Protein AF-A0A7S3X9M4-F1 (afdb_monomer_lite)

Organism: NCBI:txid141414

Foldseek 3Di:
DDDDDDDDDDDDPPDPDPPPPLPQPPPQDDPVVVCLPPVLVVVLLVLQVVLDPLSVVLLVVLLVQLLVCLVVPPDPVLSVLQNVLSVSVSSLLSVLLVLQLVLLVCCLVDDLVSLVVLLVSLLSLLLSLLSSQCNSVSHRRDDDDPVLSVLSVLLSVLVSVLSVVCSVVADADDDDDGSVLSLVLLVLLVLLLVQLQVLQLVLLLVLLVDVVSVVPWPVQLLVPACPPPLFFGLSSLSSGDSVNSNSSSVSSSSSRVRSRVVDHHHSSNVSSNVSQVSQLSSCCRGQQNRGRPSNSNCPVLVVVVFFDGNLQVVVCSVVVNADRGRGTCVVRVVVVRRDDRDPPCVVVSVVVVVVVVVVVPD

Radius of gyration: 21.8 Å; chains: 1; bounding box: 84×49×60 Å

InterPro domains:
  IPR006694 Fatty acid hydroxylase [PF04116] (193-337)
  IPR050307 Sterol desaturase-related [PTHR11863] (115-340)

Secondary structure (DSSP, 8-state):
--PPPPPPPPPPP------------TT---HHHHIIIIIHHHHHHHHHHHH-HHHHHHHHHHHHHHHHHHHHHS-TTTHHHHHHHHHHHHHHHHHHHHHHHHHHHHHHTT-GGGGGGHHHHHHHHHHHHHHHHHHHHTPPPPPPPHHHHHHHHHHHHHHHHHHHHHHHHS-BPS--S-HHHHHHHHHHHHHHHHHHHHHHHHHHHHHHH-HHHIIIIIHHHHHSTTTTTSS--GGGGG---HHHHHHHHHHHHHHHHHHHHHS-B-HHHHHHHHHHHHHHHHHTTSTTTTSSTT-TTTHHHHHTT-BPPHHHHHHHHHSTTS---SSBSHHHHHTT------TTTHHHHHHHHHHHHHTT--

Structure (mmCIF, N/CA/C/O backbone):
data_AF-A0A7S3X9M4-F1
#
_entry.id   AF-A0A7S3X9M4-F1
#
loop_
_atom_site.group_PDB
_atom_site.id
_atom_site.type_symbol
_atom_site.label_atom_id
_atom_site.label_alt_id
_atom_site.label_comp_id
_atom_site.label_asym_id
_atom_site.label_entity_id
_atom_site.label_seq_id
_atom_site.pdbx_PDB_ins_code
_atom_site.Cartn_x
_atom_site.Cartn_y
_atom_site.Cartn_z
_atom_site.occupancy
_atom_site.B_iso_or_equiv
_atom_site.auth_seq_id
_atom_site.auth_comp_id
_atom_site.auth_asym_id
_atom_site.auth_atom_id
_atom_site.pdbx_PDB_model_num
ATOM 1 N N . ALA A 1 1 ? -59.495 -20.092 24.956 1.00 42.44 1 ALA A N 1
ATOM 2 C CA . ALA A 1 1 ? -58.642 -18.949 25.333 1.00 42.44 1 ALA A CA 1
ATOM 3 C C . ALA A 1 1 ? -57.367 -19.012 24.498 1.00 42.44 1 ALA A C 1
ATOM 5 O O . ALA A 1 1 ? -56.563 -19.909 24.707 1.00 42.44 1 ALA A O 1
ATOM 6 N N . LEU A 1 2 ? -57.248 -18.147 23.489 1.00 37.56 2 LEU A N 1
ATOM 7 C CA . LEU A 1 2 ? -56.056 -17.990 22.645 1.00 37.56 2 LEU A CA 1
ATOM 8 C C . LEU A 1 2 ? -55.339 -16.700 23.077 1.00 37.56 2 LEU A C 1
ATOM 10 O O . LEU A 1 2 ? -56.034 -15.718 23.349 1.00 37.56 2 LEU A O 1
ATOM 14 N N . PRO A 1 3 ? -53.998 -16.670 23.162 1.00 45.81 3 PRO A N 1
ATOM 15 C CA . PRO A 1 3 ? -53.282 -15.484 23.610 1.00 45.81 3 PRO A CA 1
ATOM 16 C C . PRO A 1 3 ? -53.246 -14.419 22.506 1.00 45.81 3 PRO A C 1
ATOM 18 O O . PRO A 1 3 ? -52.968 -14.702 21.340 1.00 45.81 3 PRO A O 1
ATOM 21 N N . SER A 1 4 ? -53.540 -13.180 22.893 1.00 44.81 4 SER A N 1
ATOM 22 C CA . SER A 1 4 ? -53.516 -11.988 22.045 1.00 44.81 4 SER A CA 1
ATOM 23 C C . SER A 1 4 ? -52.106 -11.693 21.524 1.00 44.81 4 SER A C 1
ATOM 25 O O . SER A 1 4 ? -51.155 -11.625 22.303 1.00 44.81 4 SER A O 1
ATOM 27 N N . ARG A 1 5 ? -51.979 -11.472 20.208 1.00 44.56 5 ARG A N 1
ATOM 28 C CA . ARG A 1 5 ? -50.746 -10.974 19.576 1.00 44.56 5 ARG A CA 1
ATOM 29 C C . ARG A 1 5 ? -50.385 -9.577 20.111 1.00 44.56 5 ARG A C 1
ATOM 31 O O . ARG A 1 5 ? -51.284 -8.747 20.243 1.00 44.56 5 ARG A O 1
ATOM 38 N N . PRO A 1 6 ? -49.095 -9.291 20.360 1.00 47.66 6 PRO A N 1
ATOM 39 C CA . PRO A 1 6 ? -48.649 -7.950 20.713 1.00 47.66 6 PRO A CA 1
ATOM 40 C C . PRO A 1 6 ? -48.722 -7.007 19.497 1.00 47.66 6 PRO A C 1
ATOM 42 O O . PRO A 1 6 ? -48.662 -7.470 18.353 1.00 47.66 6 PRO A O 1
ATOM 45 N N . PRO A 1 7 ? -48.855 -5.688 19.727 1.00 45.19 7 PRO A N 1
ATOM 46 C CA . PRO A 1 7 ? -48.991 -4.705 18.661 1.00 45.19 7 PRO A CA 1
ATOM 47 C C . PRO A 1 7 ? -47.700 -4.599 17.844 1.00 45.19 7 PRO A C 1
ATOM 49 O O . PRO A 1 7 ? -46.598 -4.505 18.383 1.00 45.19 7 PRO A O 1
ATOM 52 N N . THR A 1 8 ? -47.854 -4.599 16.523 1.00 47.50 8 THR A N 1
ATOM 53 C CA . THR A 1 8 ? -46.783 -4.352 15.557 1.00 47.50 8 THR A CA 1
ATOM 54 C C . THR A 1 8 ? -46.253 -2.931 15.723 1.00 47.50 8 THR A C 1
ATOM 56 O O . THR A 1 8 ? -47.009 -1.966 15.596 1.00 47.50 8 THR A O 1
ATOM 59 N N . SER A 1 9 ? -44.956 -2.800 15.997 1.00 41.25 9 SER A N 1
ATOM 60 C CA . SER A 1 9 ? -44.258 -1.515 16.015 1.00 41.25 9 SER A CA 1
ATOM 61 C C . SER A 1 9 ? -44.348 -0.830 14.645 1.00 41.25 9 SER A C 1
ATOM 63 O O . SER A 1 9 ? -44.230 -1.517 13.625 1.00 41.25 9 SER A O 1
ATOM 65 N N . PRO A 1 10 ? -44.520 0.502 14.592 1.00 45.59 10 PRO A N 1
ATOM 66 C CA . PRO A 1 10 ? -44.545 1.231 13.331 1.00 45.59 10 PRO A CA 1
ATOM 67 C C . PRO A 1 10 ? -43.197 1.101 12.599 1.00 45.59 10 PRO A C 1
ATOM 69 O O . PRO A 1 10 ? -42.157 0.962 13.253 1.00 45.59 10 PRO A O 1
ATOM 72 N N . PRO A 1 11 ? -43.192 1.153 11.255 1.00 38.91 11 PRO A N 1
ATOM 73 C CA . PRO A 1 11 ? -41.960 1.115 10.480 1.00 38.91 11 PRO A CA 1
ATOM 74 C C . PRO A 1 11 ? -41.058 2.301 10.864 1.00 38.91 11 PRO A C 1
ATOM 76 O O . PRO A 1 11 ? -41.563 3.393 11.154 1.00 38.91 11 PRO A O 1
ATOM 79 N N . PRO A 1 12 ? -39.728 2.111 10.896 1.00 36.62 12 PRO A N 1
ATOM 80 C CA . PRO A 1 12 ? -38.811 3.178 11.257 1.00 36.62 12 PRO A CA 1
ATOM 81 C C . PRO A 1 12 ? -38.930 4.316 10.240 1.00 36.62 12 PRO A C 1
ATOM 83 O O . PRO A 1 12 ? -38.794 4.106 9.037 1.00 36.62 12 PRO A O 1
ATOM 86 N N . ARG A 1 13 ? -39.182 5.535 10.732 1.00 33.44 13 ARG A N 1
ATOM 87 C CA . ARG A 1 13 ? -39.055 6.760 9.934 1.00 33.44 13 ARG A CA 1
ATOM 88 C C . ARG A 1 13 ? -37.634 6.825 9.371 1.00 33.44 13 ARG A C 1
ATOM 90 O O . ARG A 1 13 ? -36.680 6.860 10.150 1.00 33.44 13 ARG A O 1
ATOM 97 N N . GLU A 1 14 ? -37.506 6.895 8.048 1.00 34.06 14 GLU A N 1
ATOM 98 C CA . GLU A 1 14 ? -36.288 7.344 7.369 1.00 34.06 14 GLU A CA 1
ATOM 99 C C . GLU A 1 14 ? -35.955 8.762 7.851 1.00 34.06 14 GLU A C 1
ATOM 101 O O . GLU A 1 14 ? -36.461 9.765 7.353 1.00 34.06 14 GLU A O 1
ATOM 106 N N . LEU A 1 15 ? -35.132 8.853 8.895 1.00 35.38 15 LEU A N 1
ATOM 107 C CA . LEU A 1 15 ? -34.514 10.107 9.293 1.00 35.38 15 LEU A CA 1
ATOM 108 C C . LEU A 1 15 ? -33.365 10.368 8.326 1.00 35.38 15 LEU A C 1
ATOM 110 O O . LEU A 1 15 ? -32.342 9.680 8.386 1.00 35.38 15 LEU A O 1
ATOM 114 N N . ALA A 1 16 ? -33.571 11.368 7.467 1.00 34.66 16 ALA A N 1
ATOM 115 C CA . ALA A 1 16 ? -32.574 11.966 6.595 1.00 34.66 16 ALA A CA 1
ATOM 116 C C . ALA A 1 16 ? -31.193 11.970 7.266 1.00 34.66 16 ALA A C 1
ATOM 118 O O . ALA A 1 16 ? -31.033 12.437 8.400 1.00 34.66 16 ALA A O 1
ATOM 119 N N . MET A 1 17 ? -30.205 11.395 6.572 1.00 33.47 17 MET A N 1
ATOM 120 C CA . MET A 1 17 ? -28.800 11.500 6.948 1.00 33.47 17 MET A CA 1
ATOM 121 C C . MET A 1 17 ? -28.498 12.970 7.232 1.00 33.47 17 MET A C 1
ATOM 123 O O . MET A 1 17 ? -28.757 13.824 6.389 1.00 33.47 17 MET A O 1
ATOM 127 N N . SER A 1 18 ? -27.976 13.259 8.426 1.00 36.12 18 SER A N 1
ATOM 128 C CA . SER A 1 18 ? -27.379 14.556 8.716 1.00 36.12 18 SER A CA 1
ATOM 129 C C . SER A 1 18 ? -26.257 14.748 7.705 1.00 36.12 18 SER A C 1
ATOM 131 O O . SER A 1 18 ? -25.201 14.124 7.789 1.00 36.12 18 SER A O 1
ATOM 133 N N . THR A 1 19 ? -26.536 15.561 6.694 1.00 37.75 19 THR A N 1
ATOM 134 C CA . THR A 1 19 ? -25.530 16.167 5.848 1.00 37.75 19 THR A CA 1
ATOM 135 C C . THR A 1 19 ? -24.726 17.056 6.779 1.00 37.75 19 THR A C 1
ATOM 137 O O . THR A 1 19 ? -25.131 18.181 7.071 1.00 37.75 19 THR A O 1
ATOM 140 N N . HIS A 1 20 ? -23.616 16.542 7.314 1.00 42.88 20 HIS A N 1
ATOM 141 C CA . HIS A 1 20 ? -22.531 17.438 7.675 1.00 42.88 20 HIS A CA 1
ATOM 142 C C . HIS A 1 20 ? -22.282 18.256 6.418 1.00 42.88 20 HIS A C 1
ATOM 144 O O . HIS A 1 20 ? -21.899 17.704 5.385 1.00 42.88 20 HIS A O 1
ATOM 150 N N . ASP A 1 21 ? -22.646 19.531 6.486 1.00 41.91 21 ASP A N 1
ATOM 151 C CA . ASP A 1 21 ? -22.445 20.479 5.414 1.00 41.91 21 ASP A CA 1
ATOM 152 C C . ASP A 1 21 ? -20.936 20.479 5.161 1.00 41.91 21 ASP A C 1
ATOM 154 O O . ASP A 1 21 ? -20.158 21.049 5.927 1.00 41.91 21 ASP A O 1
ATOM 158 N N . LYS A 1 22 ? -20.491 19.734 4.138 1.00 49.81 22 LYS A N 1
ATOM 159 C CA . LYS A 1 22 ? -19.103 19.719 3.663 1.00 49.81 22 LYS A CA 1
ATOM 160 C C . LYS A 1 22 ? -18.842 21.047 2.943 1.00 49.81 22 LYS A C 1
ATOM 162 O O . LYS A 1 22 ? -18.377 21.064 1.804 1.00 49.81 22 LYS A O 1
ATOM 167 N N . THR A 1 23 ? -19.187 22.174 3.566 1.00 45.56 23 THR A N 1
ATOM 168 C CA . THR A 1 23 ? -18.792 23.498 3.102 1.00 45.56 23 THR A CA 1
ATOM 169 C C . THR A 1 23 ? -17.279 23.542 3.219 1.00 45.56 23 THR A C 1
ATOM 171 O O . THR A 1 23 ? -16.731 23.624 4.318 1.00 45.56 23 THR A O 1
ATOM 174 N N . ALA A 1 24 ? -16.614 23.363 2.079 1.00 45.59 24 ALA A N 1
ATOM 175 C CA . ALA A 1 24 ? -15.170 23.269 1.990 1.00 45.59 24 ALA A CA 1
ATOM 176 C C . ALA A 1 24 ? -14.531 24.481 2.693 1.00 45.59 24 ALA A C 1
ATOM 178 O O . ALA A 1 24 ? -14.859 25.616 2.334 1.00 45.59 24 ALA A O 1
ATOM 179 N N . PRO A 1 25 ? -13.644 24.282 3.685 1.00 48.38 25 PRO A N 1
ATOM 180 C CA . PRO A 1 25 ? -12.952 25.395 4.315 1.00 48.38 25 PRO A CA 1
ATOM 181 C C . PRO A 1 25 ? -12.198 26.206 3.253 1.00 48.38 25 PRO A C 1
ATOM 183 O O . PRO A 1 25 ? -11.463 25.669 2.423 1.00 48.38 25 PRO A O 1
ATOM 186 N N . THR A 1 26 ? -12.395 27.521 3.267 1.00 47.62 26 THR A N 1
ATOM 187 C CA . THR A 1 26 ? -11.944 28.465 2.232 1.00 47.62 26 THR A CA 1
ATOM 188 C C . THR A 1 26 ? -10.427 28.701 2.196 1.00 47.62 26 THR A C 1
ATOM 190 O O . THR A 1 26 ? -9.955 29.434 1.333 1.00 47.62 26 THR A O 1
ATOM 193 N N . SER A 1 27 ? -9.633 28.050 3.057 1.00 49.25 27 SER A N 1
ATOM 194 C CA . SER A 1 27 ? -8.163 28.176 3.104 1.00 49.25 27 SER A CA 1
ATOM 195 C C . SER A 1 27 ? -7.396 26.855 2.897 1.00 49.25 27 SER A C 1
ATOM 197 O O . SER A 1 27 ? -6.284 26.685 3.394 1.00 49.25 27 SER A O 1
ATOM 199 N N . LEU A 1 28 ? -7.944 25.922 2.108 1.00 54.78 28 LEU A N 1
ATOM 200 C CA . LEU A 1 28 ? -7.334 24.625 1.749 1.00 54.78 28 LEU A CA 1
ATOM 201 C C . LEU A 1 28 ? -6.088 24.702 0.831 1.00 54.78 28 LEU A C 1
ATOM 203 O O . LEU A 1 28 ? -5.787 23.745 0.124 1.00 54.78 28 LEU A O 1
ATOM 207 N N . THR A 1 29 ? -5.337 25.803 0.784 1.00 56.34 29 THR A N 1
ATOM 208 C CA . THR A 1 29 ? -4.150 25.915 -0.087 1.00 56.34 29 THR A CA 1
ATOM 209 C C . THR A 1 29 ? -2.887 26.176 0.719 1.00 56.34 29 THR A C 1
ATOM 211 O O . THR A 1 29 ? -2.369 27.289 0.755 1.00 56.34 29 THR A O 1
ATOM 214 N N . GLY A 1 30 ? -2.367 25.126 1.355 1.00 60.78 30 GLY A N 1
ATOM 215 C CA . GLY A 1 30 ? -0.971 25.106 1.789 1.00 60.78 30 GLY A CA 1
ATOM 216 C C . GLY A 1 30 ? -0.024 24.967 0.583 1.00 60.78 30 GLY A C 1
ATOM 217 O O . GLY A 1 30 ? -0.429 24.420 -0.445 1.00 60.78 30 GLY A O 1
ATOM 218 N N . PRO A 1 31 ? 1.242 25.408 0.677 1.00 57.69 31 PRO A N 1
ATOM 219 C CA . PRO A 1 31 ? 2.213 25.338 -0.425 1.00 57.69 31 PRO A CA 1
ATOM 220 C C . PRO A 1 31 ? 2.427 23.916 -0.986 1.00 57.69 31 PRO A C 1
ATOM 222 O O . PRO A 1 31 ? 2.671 23.759 -2.181 1.00 57.69 31 PRO A O 1
ATOM 225 N N . GLY A 1 32 ? 2.233 22.867 -0.173 1.00 59.53 32 GLY A N 1
ATOM 226 C CA . GLY A 1 32 ? 2.265 21.468 -0.628 1.00 59.53 32 GLY A CA 1
ATOM 227 C C . GLY A 1 32 ? 1.188 21.109 -1.665 1.00 59.53 32 GLY A C 1
ATOM 228 O O . GLY A 1 32 ? 1.397 20.234 -2.504 1.00 59.53 32 GLY A O 1
ATOM 229 N N . HIS A 1 33 ? 0.068 21.835 -1.682 1.00 66.00 33 HIS A N 1
ATOM 230 C CA . HIS A 1 33 ? -1.051 21.591 -2.594 1.00 66.00 33 HIS A CA 1
ATOM 231 C C . HIS A 1 33 ? -0.724 21.971 -4.048 1.00 66.00 33 HIS A C 1
ATOM 233 O O . HIS A 1 33 ? -1.167 21.299 -4.978 1.00 66.00 33 HIS A O 1
ATOM 239 N N . ALA A 1 34 ? 0.076 23.020 -4.269 1.00 68.25 34 ALA A N 1
ATOM 240 C CA . ALA A 1 34 ? 0.481 23.429 -5.616 1.00 68.25 34 ALA A CA 1
ATOM 241 C C . ALA A 1 34 ? 1.456 22.419 -6.246 1.00 68.25 34 ALA A C 1
ATOM 243 O O . ALA A 1 34 ? 1.287 22.031 -7.404 1.00 68.25 34 ALA A O 1
ATOM 244 N N . VAL A 1 35 ? 2.423 21.933 -5.458 1.00 70.19 35 VAL A N 1
ATOM 245 C CA . VAL A 1 35 ? 3.387 20.907 -5.890 1.00 70.19 35 VAL A CA 1
ATOM 246 C C . VAL A 1 35 ? 2.661 19.613 -6.260 1.00 70.19 35 VAL A C 1
ATOM 248 O O . VAL A 1 35 ? 2.884 19.074 -7.345 1.00 70.19 35 VAL A O 1
ATOM 251 N N . GLY A 1 36 ? 1.735 19.155 -5.412 1.00 71.75 36 GLY A N 1
ATOM 252 C CA . GLY A 1 36 ? 0.984 17.923 -5.656 1.00 71.75 36 GLY A CA 1
ATOM 253 C C . GLY A 1 36 ? 0.098 17.962 -6.906 1.00 71.75 36 GLY A C 1
ATOM 254 O O . GLY A 1 36 ? -0.035 16.953 -7.590 1.00 71.75 36 GLY A O 1
ATOM 255 N N . ARG A 1 37 ? -0.488 19.120 -7.241 1.00 77.81 37 ARG A N 1
ATOM 256 C CA . ARG A 1 37 ? -1.440 19.235 -8.364 1.00 77.81 37 ARG A CA 1
ATOM 257 C C . ARG A 1 37 ? -0.797 19.445 -9.728 1.00 77.81 37 ARG A C 1
ATOM 259 O O . ARG A 1 37 ? -1.430 19.117 -10.724 1.00 77.81 37 ARG A O 1
ATOM 266 N N . VAL A 1 38 ? 0.404 20.020 -9.780 1.00 78.94 38 VAL A N 1
ATOM 267 C CA . VAL A 1 38 ? 1.051 20.386 -11.051 1.00 78.94 38 VAL A CA 1
ATOM 268 C C . VAL A 1 38 ? 2.321 19.579 -11.281 1.00 78.94 38 VAL A C 1
ATOM 270 O O . VAL A 1 38 ? 2.464 18.961 -12.331 1.00 78.94 38 VAL A O 1
ATOM 273 N N . MET A 1 39 ? 3.223 19.525 -10.299 1.00 82.00 39 MET A N 1
ATOM 274 C CA . MET A 1 39 ? 4.534 18.902 -10.500 1.00 82.00 39 MET A CA 1
ATOM 275 C C . MET A 1 39 ? 4.454 17.375 -10.525 1.00 82.00 39 MET A C 1
ATOM 277 O O . MET A 1 39 ? 5.079 16.763 -11.386 1.00 82.00 39 MET A O 1
ATOM 281 N N . LEU A 1 40 ? 3.658 16.750 -9.646 1.00 86.38 40 LEU A N 1
ATOM 282 C CA . LEU A 1 40 ? 3.548 15.283 -9.624 1.00 86.38 40 LEU A CA 1
ATOM 283 C C . LEU A 1 40 ? 2.997 14.701 -10.937 1.00 86.38 40 LEU A C 1
ATOM 285 O O . LEU A 1 40 ? 3.634 13.787 -11.455 1.00 86.38 40 LEU A O 1
ATOM 289 N N . PRO A 1 41 ? 1.900 15.217 -11.533 1.00 87.50 41 PRO A N 1
ATOM 290 C CA . PRO A 1 41 ? 1.437 14.737 -12.837 1.00 87.50 41 PRO A CA 1
ATOM 291 C C . PRO A 1 41 ? 2.478 14.875 -13.951 1.00 87.50 41 PRO A C 1
ATOM 293 O O . PRO A 1 41 ? 2.624 13.958 -14.756 1.00 87.50 41 PRO A O 1
ATOM 296 N N . ILE A 1 42 ? 3.227 15.985 -13.984 1.00 87.31 42 ILE A N 1
ATOM 297 C CA . ILE A 1 42 ? 4.273 16.213 -14.994 1.00 87.31 42 ILE A CA 1
ATOM 298 C C . ILE A 1 42 ? 5.406 15.195 -14.831 1.00 87.31 42 ILE A C 1
ATOM 300 O O . ILE A 1 42 ? 5.794 14.549 -15.803 1.00 87.31 42 ILE A O 1
ATOM 304 N N . ILE A 1 43 ? 5.909 15.019 -13.606 1.00 88.62 43 ILE A N 1
ATOM 305 C CA . ILE A 1 43 ? 6.988 14.069 -13.310 1.00 88.62 43 ILE A CA 1
ATOM 306 C C . ILE A 1 43 ? 6.530 12.636 -13.607 1.00 88.62 43 ILE A C 1
ATOM 308 O O . ILE A 1 43 ? 7.248 11.893 -14.272 1.00 88.62 43 ILE A O 1
ATOM 312 N N . ALA A 1 44 ? 5.326 12.254 -13.177 1.00 87.00 44 ALA A N 1
ATOM 313 C CA . ALA A 1 44 ? 4.766 10.931 -13.439 1.00 87.00 44 ALA A CA 1
ATOM 314 C C . ALA A 1 44 ? 4.603 10.662 -14.943 1.00 87.00 44 ALA A C 1
ATOM 316 O O . ALA A 1 44 ? 4.970 9.587 -15.417 1.00 87.00 44 ALA A O 1
ATOM 317 N N . GLY A 1 45 ? 4.112 11.647 -15.703 1.00 83.00 45 GLY A N 1
ATOM 318 C CA . GLY A 1 45 ? 4.020 11.562 -17.159 1.00 83.00 45 GLY A CA 1
ATOM 319 C C . GLY A 1 45 ? 5.390 11.386 -17.816 1.00 83.00 45 GLY A C 1
ATOM 320 O O . GLY A 1 45 ? 5.550 10.510 -18.663 1.00 83.00 45 GLY A O 1
ATOM 321 N N . ALA A 1 46 ? 6.395 12.151 -17.382 1.00 85.88 46 ALA A N 1
ATOM 322 C CA . ALA A 1 46 ? 7.763 12.032 -17.887 1.00 85.88 46 ALA A CA 1
ATOM 323 C C . ALA A 1 46 ? 8.376 10.652 -17.589 1.00 85.88 46 ALA A C 1
ATOM 325 O O . ALA A 1 46 ? 8.962 10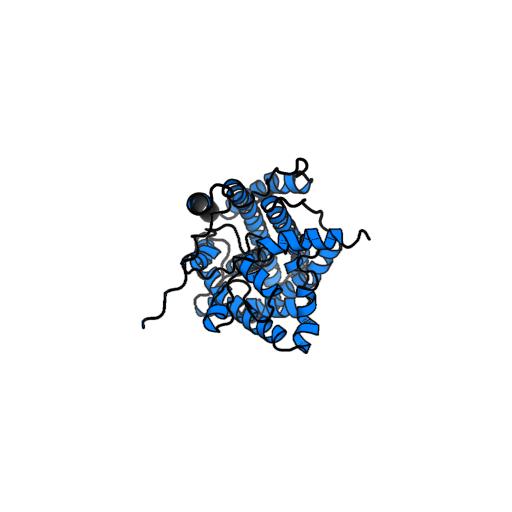.044 -18.483 1.00 85.88 46 ALA A O 1
ATOM 326 N N . ILE A 1 47 ? 8.192 10.129 -16.370 1.00 88.50 47 ILE A N 1
ATOM 327 C CA . ILE A 1 47 ? 8.633 8.779 -15.984 1.00 88.50 47 ILE A CA 1
ATOM 328 C C . ILE A 1 47 ? 7.964 7.725 -16.870 1.00 88.50 47 ILE A C 1
ATOM 330 O O . ILE A 1 47 ? 8.648 6.860 -17.416 1.00 88.50 47 ILE A O 1
ATOM 334 N N . ALA A 1 48 ? 6.642 7.800 -17.035 1.00 81.44 48 ALA A N 1
ATOM 335 C CA . ALA A 1 48 ? 5.888 6.831 -17.822 1.00 81.44 48 ALA A CA 1
ATOM 336 C C . ALA A 1 48 ? 6.318 6.834 -19.298 1.00 81.44 48 ALA A C 1
ATOM 338 O O . ALA A 1 48 ? 6.567 5.771 -19.857 1.00 81.44 48 ALA A O 1
ATOM 339 N N . ILE A 1 49 ? 6.483 8.016 -19.904 1.00 85.56 49 ILE A N 1
ATOM 340 C CA . ILE A 1 49 ? 6.960 8.159 -21.289 1.00 85.56 49 ILE A CA 1
ATOM 341 C C . ILE A 1 49 ? 8.385 7.616 -21.437 1.00 85.56 49 ILE A C 1
ATOM 343 O O . ILE A 1 49 ? 8.664 6.882 -22.383 1.00 85.56 49 ILE A O 1
ATOM 347 N N . HIS A 1 50 ? 9.280 7.945 -20.501 1.00 89.44 50 HIS A N 1
ATOM 348 C CA . HIS A 1 50 ? 10.664 7.472 -20.537 1.00 89.44 50 HIS A CA 1
ATOM 349 C C . HIS A 1 50 ? 10.773 5.952 -20.364 1.00 89.44 50 HIS A C 1
ATOM 351 O O . HIS A 1 50 ? 11.688 5.339 -20.905 1.00 89.44 50 HIS A O 1
ATOM 357 N N . SER A 1 51 ? 9.833 5.341 -19.641 1.00 88.50 51 SER A N 1
ATOM 358 C CA . SER A 1 51 ? 9.830 3.897 -19.388 1.00 88.50 51 SER A CA 1
ATOM 359 C C . SER A 1 51 ? 9.393 3.075 -20.609 1.00 88.50 51 SER A C 1
ATOM 361 O O . SER A 1 51 ? 9.710 1.893 -20.677 1.00 88.50 51 SER A O 1
ATOM 363 N N . GLY A 1 52 ? 8.701 3.683 -21.577 1.00 93.50 52 GLY A N 1
ATOM 364 C CA . GLY A 1 52 ? 8.240 3.022 -22.799 1.00 93.50 52 GLY A CA 1
ATOM 365 C C . GLY A 1 52 ? 6.779 3.328 -23.121 1.00 93.50 52 GLY A C 1
ATOM 366 O O . GLY A 1 52 ? 5.958 3.580 -22.236 1.00 93.50 52 GLY A O 1
ATOM 367 N N . LEU A 1 53 ? 6.436 3.303 -24.413 1.00 92.50 53 LEU A N 1
ATOM 368 C CA . LEU A 1 53 ? 5.077 3.599 -24.877 1.00 92.50 53 LEU A CA 1
ATOM 369 C C . LEU A 1 53 ? 4.050 2.592 -24.338 1.00 92.50 53 LEU A C 1
ATOM 371 O O . LEU A 1 53 ? 2.947 2.979 -23.964 1.00 92.50 53 LEU A O 1
ATOM 375 N N . ASP A 1 54 ? 4.405 1.313 -24.274 1.00 93.50 54 ASP A N 1
ATOM 376 C CA . ASP A 1 54 ? 3.553 0.241 -23.754 1.00 93.50 54 ASP A CA 1
ATOM 377 C C . ASP A 1 54 ? 3.225 0.438 -22.263 1.00 93.50 54 ASP A C 1
ATOM 379 O O . ASP A 1 54 ? 2.070 0.291 -21.854 1.00 93.50 54 ASP A O 1
ATOM 383 N N . ILE A 1 55 ? 4.212 0.842 -21.461 1.00 94.75 55 ILE A N 1
ATOM 384 C CA . ILE A 1 55 ? 4.042 1.169 -20.040 1.00 94.75 55 ILE A CA 1
ATOM 385 C C . ILE A 1 55 ? 3.142 2.389 -19.880 1.00 94.75 55 ILE A C 1
ATOM 387 O O . ILE A 1 55 ? 2.175 2.341 -19.115 1.00 94.75 55 ILE A O 1
ATOM 391 N N . PHE A 1 56 ? 3.420 3.461 -20.625 1.00 94.62 56 PHE A N 1
ATOM 392 C CA . PHE A 1 56 ? 2.596 4.666 -20.608 1.00 94.62 56 PHE A CA 1
ATOM 393 C C . PHE A 1 56 ? 1.131 4.355 -20.935 1.00 94.62 56 PHE A C 1
ATOM 395 O O . PHE A 1 56 ? 0.236 4.753 -20.188 1.00 94.62 56 PHE A O 1
ATOM 402 N N . LEU A 1 57 ? 0.880 3.600 -22.009 1.00 95.25 57 LEU A N 1
ATOM 403 C CA . LEU A 1 57 ? -0.473 3.212 -22.409 1.00 95.25 57 LEU A CA 1
ATOM 404 C C . LEU A 1 57 ? -1.148 2.326 -21.356 1.00 95.25 57 LEU A C 1
ATOM 406 O O . LEU A 1 57 ? -2.316 2.544 -21.042 1.00 95.25 57 LEU A O 1
ATOM 410 N N . THR A 1 58 ? -0.422 1.378 -20.762 1.00 96.31 58 THR A N 1
ATOM 411 C CA . THR A 1 58 ? -0.959 0.499 -19.707 1.00 96.31 58 THR A CA 1
ATOM 412 C C . THR A 1 58 ? -1.374 1.295 -18.469 1.00 96.31 58 THR A C 1
ATOM 414 O O . THR A 1 58 ? -2.460 1.077 -17.924 1.00 96.31 58 THR A O 1
ATOM 417 N N . LEU A 1 59 ? -0.555 2.264 -18.047 1.00 96.00 59 LEU A N 1
ATOM 418 C CA . LEU A 1 59 ? -0.889 3.173 -16.947 1.00 96.00 59 LEU A CA 1
ATOM 419 C C . LEU A 1 59 ? -2.084 4.064 -17.302 1.00 96.00 59 LEU A C 1
ATOM 421 O O . LEU A 1 59 ? -3.010 4.183 -16.503 1.00 96.00 59 LEU A O 1
ATOM 425 N N . ALA A 1 60 ? -2.112 4.642 -18.505 1.00 95.94 60 ALA A N 1
ATOM 426 C CA . ALA A 1 60 ? -3.216 5.487 -18.954 1.00 95.94 60 ALA A CA 1
ATOM 427 C C . ALA A 1 60 ? -4.552 4.724 -18.977 1.00 95.94 60 ALA A C 1
ATOM 429 O O . ALA A 1 60 ? -5.559 5.229 -18.478 1.00 95.94 60 ALA A O 1
ATOM 430 N N . VAL A 1 61 ? -4.553 3.488 -19.488 1.00 97.25 61 VAL A N 1
ATOM 431 C CA . VAL A 1 61 ? -5.728 2.603 -19.476 1.00 97.25 61 VAL A CA 1
ATOM 432 C C . VAL A 1 61 ? -6.141 2.257 -18.046 1.00 97.25 61 VAL A C 1
ATOM 434 O O . VAL A 1 61 ? -7.327 2.302 -17.734 1.00 97.25 61 VAL A O 1
ATOM 437 N N . SER A 1 62 ? -5.185 1.980 -17.158 1.00 96.69 62 SER A N 1
ATOM 438 C CA . SER A 1 62 ? -5.458 1.677 -15.745 1.00 96.69 62 SER A CA 1
ATOM 439 C C . SER A 1 62 ? -6.089 2.860 -15.000 1.00 96.69 62 SER A C 1
ATOM 441 O O . SER A 1 62 ? -7.052 2.683 -14.250 1.00 96.69 62 SER A O 1
ATOM 443 N N . ILE A 1 63 ? -5.602 4.079 -15.255 1.00 96.69 63 ILE A N 1
ATOM 444 C CA . ILE A 1 63 ? -6.171 5.322 -14.716 1.00 96.69 63 ILE A CA 1
ATOM 445 C C . ILE A 1 63 ? -7.583 5.534 -15.267 1.00 96.69 63 ILE A C 1
ATOM 447 O O . ILE A 1 63 ? -8.514 5.780 -14.499 1.00 96.69 63 ILE A O 1
ATOM 451 N N . ALA A 1 64 ? -7.761 5.416 -16.586 1.00 97.44 64 ALA A N 1
ATOM 452 C CA . ALA A 1 64 ? -9.060 5.585 -17.233 1.00 97.44 64 ALA A CA 1
ATOM 453 C C . ALA A 1 64 ? -10.089 4.572 -16.710 1.00 97.44 64 ALA A C 1
ATOM 455 O O . ALA A 1 64 ? -11.218 4.953 -16.396 1.00 97.44 64 ALA A O 1
ATOM 456 N N . TRP A 1 65 ? -9.680 3.311 -16.544 1.00 96.62 65 TRP A N 1
ATOM 457 C CA . TRP A 1 65 ? -10.480 2.267 -15.908 1.00 96.62 65 TRP A CA 1
ATOM 458 C C . TRP A 1 65 ? -10.896 2.669 -14.494 1.00 96.62 65 TRP A C 1
ATOM 460 O O . TRP A 1 65 ? -12.085 2.655 -14.180 1.00 96.62 65 TRP A O 1
ATOM 470 N N . ASN A 1 66 ? -9.943 3.071 -13.649 1.00 96.88 66 ASN A N 1
ATOM 471 C CA . ASN A 1 66 ? -10.239 3.412 -12.262 1.00 96.88 66 ASN A CA 1
ATOM 472 C C . ASN A 1 66 ? -11.201 4.607 -12.173 1.00 96.88 66 ASN A C 1
ATOM 474 O O . ASN A 1 66 ? -12.151 4.566 -11.391 1.00 96.88 66 ASN A O 1
ATOM 478 N N . LEU A 1 67 ? -11.010 5.635 -13.005 1.00 97.25 67 LEU A N 1
ATOM 479 C CA . LEU A 1 67 ? -11.917 6.781 -13.082 1.00 97.25 67 LEU A CA 1
ATOM 480 C C . LEU A 1 67 ? -13.320 6.369 -13.537 1.00 97.25 67 LEU A C 1
ATOM 482 O O . LEU A 1 67 ? -14.299 6.763 -12.903 1.00 97.25 67 LEU A O 1
ATOM 486 N N . ALA A 1 68 ? -13.430 5.552 -14.587 1.00 97.25 68 ALA A N 1
ATOM 487 C CA . ALA A 1 68 ? -14.714 5.036 -15.054 1.00 97.25 68 ALA A CA 1
ATOM 488 C C . ALA A 1 68 ? -15.413 4.213 -13.962 1.00 97.25 68 ALA A C 1
ATOM 490 O O . ALA A 1 68 ? -16.597 4.414 -13.699 1.00 97.25 68 ALA A O 1
ATOM 491 N N . TYR A 1 69 ? -14.673 3.353 -13.263 1.00 96.19 69 TYR A N 1
ATOM 492 C CA . TYR A 1 69 ? -15.210 2.568 -12.157 1.00 96.19 69 TYR A CA 1
ATOM 493 C C . TYR A 1 69 ? -15.726 3.465 -11.029 1.00 96.19 69 TYR A C 1
ATOM 495 O O . TYR A 1 69 ? -16.846 3.279 -10.562 1.00 96.19 69 TYR A O 1
ATOM 503 N N . VAL A 1 70 ? -14.969 4.500 -10.649 1.00 95.25 70 VAL A N 1
ATOM 504 C CA . VAL A 1 70 ? -15.405 5.492 -9.656 1.00 95.25 70 VAL A CA 1
ATOM 505 C C . VAL A 1 70 ? -16.702 6.178 -10.093 1.00 95.25 70 VAL A C 1
ATOM 507 O O . VAL A 1 70 ? -17.595 6.320 -9.257 1.00 95.25 70 VAL A O 1
ATOM 510 N N . VAL A 1 71 ? -16.847 6.552 -11.371 1.00 96.50 71 VAL A N 1
ATOM 511 C CA . VAL A 1 71 ? -18.100 7.114 -11.916 1.00 96.50 71 VAL A CA 1
ATOM 512 C C . VAL A 1 71 ? -19.272 6.149 -11.761 1.00 96.50 71 VAL A C 1
ATOM 514 O O . VAL A 1 71 ? -20.366 6.576 -11.394 1.00 96.50 71 VAL A O 1
ATOM 517 N N . LEU A 1 72 ? -19.046 4.864 -12.020 1.00 95.50 72 LEU A N 1
ATOM 518 C CA . LEU A 1 72 ? -20.094 3.846 -12.011 1.00 95.50 72 LEU A CA 1
ATOM 519 C C . LEU A 1 72 ? -20.483 3.393 -10.599 1.00 95.50 72 LEU A C 1
ATOM 521 O O . LEU A 1 72 ? -21.655 3.117 -10.352 1.00 95.50 72 LEU A O 1
ATOM 525 N N . SER A 1 73 ? -19.524 3.308 -9.673 1.00 92.75 73 SER A N 1
ATOM 526 C CA . SER A 1 73 ? -19.735 2.689 -8.359 1.00 92.75 73 SER A CA 1
ATOM 527 C C . SER A 1 73 ? -19.967 3.682 -7.219 1.00 92.75 73 SER A C 1
ATOM 529 O O . SER A 1 73 ? -20.428 3.286 -6.149 1.00 92.75 73 SER A O 1
ATOM 531 N N . SER A 1 74 ? -19.576 4.951 -7.379 1.00 91.50 74 SER A N 1
ATOM 532 C CA . SER A 1 74 ? -19.568 5.900 -6.256 1.00 91.50 74 SER A CA 1
ATOM 533 C C . SER A 1 74 ? -20.923 6.583 -6.046 1.00 91.50 74 SER A C 1
ATOM 535 O O . SER A 1 74 ? -21.565 6.993 -7.016 1.00 91.50 74 SER A O 1
ATOM 537 N N . PRO A 1 75 ? -21.346 6.818 -4.788 1.00 91.88 75 PRO A N 1
ATOM 538 C CA . PRO A 1 75 ? -22.506 7.655 -4.499 1.00 91.88 75 PRO A CA 1
ATOM 539 C C . PRO A 1 75 ? -22.346 9.065 -5.084 1.00 91.88 75 PRO A C 1
ATOM 541 O O . PRO A 1 75 ? -21.275 9.663 -4.993 1.00 91.88 75 PRO A O 1
ATOM 544 N N . ARG A 1 76 ? -23.429 9.652 -5.619 1.00 93.19 76 ARG A N 1
ATOM 545 C CA . ARG A 1 76 ? -23.387 10.980 -6.272 1.00 93.19 76 ARG A CA 1
ATOM 546 C C . ARG A 1 76 ? -22.786 12.085 -5.397 1.00 93.19 76 ARG A C 1
ATOM 548 O O . ARG A 1 76 ? -22.060 12.928 -5.910 1.00 93.19 76 ARG A O 1
ATOM 555 N N . HIS A 1 77 ? -23.066 12.071 -4.092 1.00 92.06 77 HIS A N 1
ATOM 556 C CA . HIS A 1 77 ? -22.561 13.077 -3.149 1.00 92.06 77 HIS A CA 1
ATOM 557 C C . HIS A 1 77 ? -21.048 12.971 -2.886 1.00 92.06 77 HIS A C 1
ATOM 559 O O . HIS A 1 77 ? -20.448 13.920 -2.392 1.00 92.06 77 HIS A O 1
ATOM 565 N N . ASP A 1 78 ? -20.432 11.835 -3.221 1.00 90.06 78 ASP A N 1
ATOM 566 C CA . ASP A 1 78 ? -19.026 11.520 -2.950 1.00 90.06 78 ASP A CA 1
ATOM 567 C C . ASP A 1 78 ? -18.205 11.306 -4.239 1.00 90.06 78 ASP A C 1
ATOM 569 O O . ASP A 1 78 ? -16.990 11.108 -4.218 1.00 90.06 78 ASP A O 1
ATOM 573 N N . LEU A 1 79 ? -18.863 11.396 -5.399 1.00 92.94 79 LEU A N 1
ATOM 574 C CA . LEU A 1 79 ? -18.264 11.149 -6.706 1.00 92.94 79 LEU A CA 1
ATOM 575 C C . LEU A 1 79 ? -17.109 12.114 -7.016 1.00 92.94 79 LEU A C 1
ATOM 577 O O . LEU A 1 79 ? -16.013 11.685 -7.371 1.00 92.94 79 LEU A O 1
ATOM 581 N N . ILE A 1 80 ? -17.337 13.423 -6.875 1.00 94.69 80 ILE A N 1
ATOM 582 C CA . ILE A 1 80 ? -16.328 14.438 -7.216 1.00 94.69 80 ILE A CA 1
ATOM 583 C C . ILE A 1 80 ? -15.092 14.352 -6.301 1.00 94.69 80 ILE A C 1
ATOM 585 O O . ILE A 1 80 ? -13.978 14.379 -6.836 1.00 94.69 80 ILE A O 1
ATOM 589 N N . PRO A 1 81 ? -15.229 14.221 -4.964 1.00 92.88 81 PRO A N 1
ATOM 590 C CA . PRO A 1 81 ? -14.097 13.930 -4.087 1.00 92.88 81 PRO A CA 1
ATOM 591 C C . PRO A 1 81 ? -13.304 12.689 -4.507 1.00 92.88 81 PRO A C 1
ATOM 593 O O . PRO A 1 81 ? -12.081 12.770 -4.628 1.00 92.88 81 PRO A O 1
ATOM 596 N N . ARG A 1 82 ? -13.973 11.569 -4.813 1.00 93.94 82 ARG A N 1
ATOM 597 C CA . ARG A 1 82 ? -13.296 10.323 -5.218 1.00 93.94 82 ARG A CA 1
ATOM 598 C C . ARG A 1 82 ? -12.557 10.442 -6.544 1.00 93.94 82 ARG A C 1
ATOM 600 O O . ARG A 1 82 ? -11.426 9.971 -6.643 1.00 93.94 82 ARG A O 1
ATOM 607 N N . LEU A 1 83 ? -13.152 11.091 -7.545 1.00 95.19 83 LEU A N 1
ATOM 608 C CA . LEU A 1 83 ? -12.487 11.322 -8.832 1.00 95.19 83 LEU A CA 1
ATOM 609 C C . LEU A 1 83 ? -11.224 12.162 -8.654 1.00 95.19 83 LEU A C 1
ATOM 611 O O . LEU A 1 83 ? -10.164 11.804 -9.158 1.00 95.19 83 LEU A O 1
ATOM 615 N N . LYS A 1 84 ? -11.313 13.249 -7.885 1.00 93.88 84 LYS A N 1
ATOM 616 C CA . LYS A 1 84 ? -10.158 14.108 -7.601 1.00 93.88 84 LYS A CA 1
ATOM 617 C C . LYS A 1 84 ? -9.076 13.374 -6.812 1.00 93.88 84 LYS A C 1
ATOM 619 O O . LYS A 1 84 ? -7.913 13.488 -7.183 1.00 93.88 84 LYS A O 1
ATOM 624 N N . PHE A 1 85 ? -9.443 12.607 -5.781 1.00 94.19 85 PHE A N 1
ATOM 625 C CA . PHE A 1 85 ? -8.487 11.771 -5.052 1.00 94.19 85 PHE A CA 1
ATOM 626 C C . PHE A 1 85 ? -7.779 10.816 -6.014 1.00 94.19 85 PHE A C 1
ATOM 628 O O . PHE A 1 85 ? -6.555 10.771 -6.031 1.00 94.19 85 PHE A O 1
ATOM 635 N N . THR A 1 86 ? -8.537 10.115 -6.862 1.00 95.06 86 THR A N 1
ATOM 636 C CA . THR A 1 86 ? -8.001 9.166 -7.851 1.00 95.06 86 THR A CA 1
ATOM 637 C C . THR A 1 86 ? -7.004 9.852 -8.787 1.00 95.06 86 THR A C 1
ATOM 639 O O . THR A 1 86 ? -5.872 9.396 -8.917 1.00 95.06 86 THR A O 1
ATOM 642 N N . CYS A 1 87 ? -7.367 11.000 -9.369 1.00 94.62 87 CYS A N 1
ATOM 643 C CA . CYS A 1 87 ? -6.481 11.760 -10.257 1.00 94.62 87 CYS A CA 1
ATOM 644 C C . CYS A 1 87 ? -5.176 12.223 -9.591 1.00 94.62 87 CYS A C 1
ATOM 646 O O . CYS A 1 87 ? -4.187 12.425 -10.289 1.00 94.62 87 CYS A O 1
ATOM 648 N N . LEU A 1 88 ? -5.171 12.439 -8.273 1.00 93.69 88 LEU A N 1
ATOM 649 C CA . LEU A 1 88 ? -3.986 12.883 -7.536 1.00 93.69 88 LEU A CA 1
ATOM 650 C C . LEU A 1 88 ? -3.165 11.717 -6.967 1.00 93.69 88 LEU A C 1
ATOM 652 O O . LEU A 1 88 ? -1.946 11.837 -6.852 1.00 93.69 88 LEU A O 1
ATOM 656 N N . ALA A 1 89 ? -3.810 10.597 -6.636 1.00 94.69 89 ALA A N 1
ATOM 657 C CA . ALA A 1 89 ? -3.153 9.398 -6.127 1.00 94.69 89 ALA A CA 1
ATOM 658 C C . ALA A 1 89 ? -2.277 8.737 -7.200 1.00 94.69 89 ALA A C 1
ATOM 660 O O . ALA A 1 89 ? -1.103 8.494 -6.952 1.00 94.69 89 ALA A O 1
ATOM 661 N N . TRP A 1 90 ? -2.787 8.564 -8.424 1.00 95.56 90 TRP A N 1
ATOM 662 C CA . TRP A 1 90 ? -2.050 7.890 -9.502 1.00 95.56 90 TRP A CA 1
ATOM 663 C C . TRP A 1 90 ? -0.674 8.509 -9.817 1.00 95.56 90 TRP A C 1
ATOM 665 O O . TRP A 1 90 ? 0.314 7.775 -9.837 1.00 95.56 90 TRP A O 1
ATOM 675 N N . PRO A 1 91 ? -0.537 9.837 -10.018 1.00 95.75 91 PRO A N 1
ATOM 676 C CA . PRO A 1 91 ? 0.775 10.454 -10.196 1.00 95.75 91 PRO A CA 1
ATOM 677 C C . PRO A 1 91 ? 1.715 10.250 -9.007 1.00 95.75 91 PRO A C 1
ATOM 679 O O . PRO A 1 91 ? 2.908 10.020 -9.203 1.00 95.75 91 PRO A O 1
ATOM 682 N N . ARG A 1 92 ? 1.188 10.318 -7.777 1.00 95.25 92 ARG A N 1
ATOM 683 C CA . ARG A 1 92 ? 1.968 10.047 -6.565 1.00 95.25 92 ARG A CA 1
ATOM 684 C C . ARG A 1 92 ? 2.489 8.614 -6.583 1.00 95.25 92 ARG A C 1
ATOM 686 O O . ARG A 1 92 ? 3.681 8.413 -6.371 1.00 95.25 92 ARG A O 1
ATOM 693 N N . ASP A 1 93 ? 1.626 7.647 -6.872 1.00 96.00 93 ASP A N 1
ATOM 694 C CA . ASP A 1 93 ? 1.964 6.224 -6.847 1.00 96.00 93 ASP A CA 1
ATOM 695 C C . ASP A 1 93 ? 2.976 5.859 -7.939 1.00 96.00 93 ASP A C 1
ATOM 697 O O . ASP A 1 93 ? 3.921 5.125 -7.664 1.00 96.00 93 ASP A O 1
ATOM 701 N N . ILE A 1 94 ? 2.873 6.451 -9.136 1.00 96.75 94 ILE A N 1
ATOM 702 C CA . ILE A 1 94 ? 3.880 6.294 -10.202 1.00 96.75 94 ILE A CA 1
ATOM 703 C C . ILE A 1 94 ? 5.259 6.776 -9.729 1.00 96.75 94 ILE A C 1
ATOM 705 O O . ILE A 1 94 ? 6.254 6.072 -9.911 1.00 96.75 94 ILE A O 1
ATOM 709 N N . VAL A 1 95 ? 5.332 7.955 -9.097 1.00 96.44 95 VAL A N 1
ATOM 710 C CA . VAL A 1 95 ? 6.594 8.494 -8.561 1.00 96.44 95 VAL A CA 1
ATOM 711 C C . VAL A 1 95 ? 7.144 7.599 -7.450 1.00 96.44 95 VAL A C 1
ATOM 713 O O . VAL A 1 95 ? 8.335 7.286 -7.460 1.00 96.44 95 VAL A O 1
ATOM 716 N N . VAL A 1 96 ? 6.295 7.154 -6.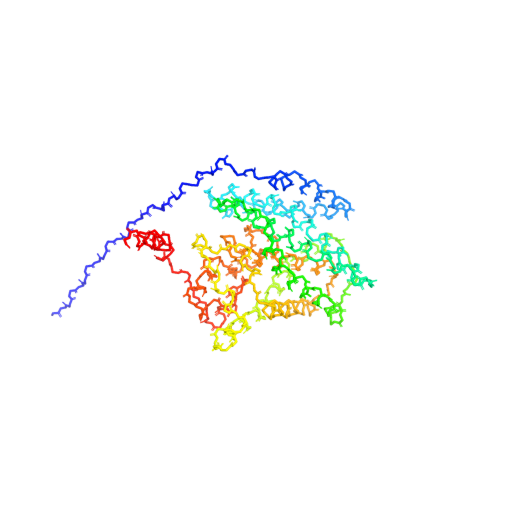519 1.00 97.56 96 VAL A N 1
ATOM 717 C CA . VAL A 1 96 ? 6.701 6.268 -5.417 1.00 97.56 96 VAL A CA 1
ATOM 718 C C . VAL A 1 96 ? 7.234 4.939 -5.947 1.00 97.56 96 VAL A C 1
ATOM 720 O O . VAL A 1 96 ? 8.331 4.543 -5.558 1.00 97.56 96 VAL A O 1
ATOM 723 N N . VAL A 1 97 ? 6.518 4.280 -6.863 1.00 97.94 97 VAL A N 1
ATOM 724 C CA . VAL A 1 97 ? 6.943 3.003 -7.460 1.00 97.94 97 VAL A CA 1
ATOM 725 C C . VAL A 1 97 ? 8.267 3.166 -8.201 1.00 97.94 97 VAL A C 1
ATOM 727 O O . VAL A 1 97 ? 9.163 2.344 -8.024 1.00 97.94 97 VAL A O 1
ATOM 730 N N . ALA A 1 98 ? 8.432 4.236 -8.983 1.00 97.44 98 ALA A N 1
ATOM 731 C CA . ALA A 1 98 ? 9.670 4.489 -9.716 1.00 97.44 98 ALA A CA 1
ATOM 732 C C . ALA A 1 98 ? 10.866 4.726 -8.779 1.00 97.44 98 ALA A C 1
ATOM 734 O O . ALA A 1 98 ? 11.929 4.133 -8.971 1.00 97.44 98 ALA A O 1
ATOM 735 N N . MET A 1 99 ? 10.692 5.547 -7.737 1.00 97.50 99 MET A N 1
ATOM 736 C CA . MET A 1 99 ? 11.734 5.787 -6.733 1.00 97.50 99 MET A CA 1
ATOM 737 C C . MET A 1 99 ? 12.063 4.516 -5.950 1.00 97.50 99 MET A C 1
ATOM 739 O O . MET A 1 99 ? 13.236 4.193 -5.770 1.00 97.50 99 MET A O 1
ATOM 743 N N . ARG A 1 100 ? 11.048 3.753 -5.530 1.00 97.88 100 ARG A N 1
ATOM 744 C CA . ARG A 1 100 ? 11.247 2.490 -4.814 1.00 97.88 100 ARG A CA 1
ATOM 745 C C . ARG A 1 100 ? 11.974 1.471 -5.683 1.00 97.88 100 ARG A C 1
ATOM 747 O O . ARG A 1 100 ? 12.927 0.857 -5.217 1.00 97.88 100 ARG A O 1
ATOM 754 N N . TYR A 1 101 ? 11.589 1.343 -6.951 1.00 97.25 101 TYR A N 1
ATOM 755 C CA . TYR A 1 101 ? 12.265 0.473 -7.910 1.00 97.25 101 TYR A CA 1
ATOM 756 C C . TYR A 1 101 ? 13.737 0.860 -8.089 1.00 97.25 101 TYR A C 1
ATOM 758 O O . TYR A 1 101 ? 14.608 -0.007 -8.025 1.00 97.25 101 TYR A O 1
ATOM 766 N N . PHE A 1 102 ? 14.030 2.157 -8.227 1.00 96.25 102 PHE A N 1
ATOM 767 C CA . PHE A 1 102 ? 15.404 2.657 -8.287 1.00 96.25 102 PHE A CA 1
ATOM 768 C C . PHE A 1 102 ? 16.207 2.282 -7.031 1.00 96.25 102 PHE A C 1
ATOM 770 O O . PHE A 1 102 ? 17.319 1.763 -7.146 1.00 96.25 102 PHE A O 1
ATOM 777 N N . ILE A 1 103 ? 15.646 2.498 -5.837 1.00 97.06 103 ILE A N 1
ATOM 778 C CA . ILE A 1 103 ? 16.291 2.163 -4.558 1.00 97.06 103 ILE A CA 1
ATOM 779 C C . ILE A 1 103 ? 16.564 0.659 -4.462 1.00 97.06 103 ILE A C 1
ATOM 781 O O . ILE A 1 103 ? 17.690 0.259 -4.171 1.00 97.06 103 ILE A O 1
ATOM 785 N N . ILE A 1 104 ? 15.557 -0.165 -4.760 1.00 95.50 104 ILE A N 1
ATOM 786 C CA . ILE A 1 104 ? 15.637 -1.630 -4.742 1.00 95.50 104 ILE A CA 1
ATOM 787 C C . ILE A 1 104 ? 16.719 -2.125 -5.703 1.00 95.50 104 ILE A C 1
ATOM 789 O O . ILE A 1 104 ? 17.547 -2.936 -5.297 1.00 95.50 104 ILE A O 1
ATOM 793 N N . CYS A 1 105 ? 16.772 -1.617 -6.938 1.00 94.56 105 CYS A N 1
ATOM 794 C CA . CYS A 1 105 ? 17.791 -2.016 -7.912 1.00 94.56 105 CYS A CA 1
ATOM 795 C C . CYS A 1 105 ? 19.205 -1.675 -7.430 1.00 94.56 105 CYS A C 1
ATOM 797 O O . CYS A 1 105 ? 20.086 -2.531 -7.442 1.00 94.56 105 CYS A O 1
ATOM 799 N N . ASN A 1 106 ? 19.434 -0.444 -6.965 1.00 93.94 106 ASN A N 1
ATOM 800 C CA . ASN A 1 106 ? 20.761 -0.025 -6.501 1.00 93.94 106 ASN A CA 1
ATOM 801 C C . ASN A 1 106 ? 21.188 -0.758 -5.219 1.00 93.94 106 ASN A C 1
ATOM 803 O O . ASN A 1 106 ? 22.356 -1.120 -5.071 1.00 93.94 106 ASN A O 1
ATOM 807 N N . GLY A 1 107 ? 20.245 -1.008 -4.309 1.00 91.56 107 GLY A N 1
ATOM 808 C CA . GLY A 1 107 ? 20.490 -1.786 -3.100 1.00 91.56 107 GLY A CA 1
ATOM 809 C C . GLY A 1 107 ? 20.791 -3.254 -3.401 1.00 91.56 107 GLY A C 1
ATOM 810 O O . GLY A 1 107 ? 21.725 -3.818 -2.832 1.00 91.56 107 GLY A O 1
ATOM 811 N N . HIS A 1 108 ? 20.062 -3.853 -4.346 1.00 88.06 108 HIS A N 1
ATOM 812 C CA . HIS A 1 108 ? 20.282 -5.226 -4.805 1.00 88.06 108 HIS A CA 1
ATOM 813 C C . HIS A 1 108 ? 21.640 -5.393 -5.500 1.00 88.06 108 HIS A C 1
ATOM 815 O O . HIS A 1 108 ? 22.366 -6.344 -5.220 1.00 88.06 108 HIS A O 1
ATOM 821 N N . HIS A 1 109 ? 22.025 -4.439 -6.352 1.00 86.50 109 HIS A N 1
ATOM 822 C CA . HIS A 1 109 ? 23.287 -4.460 -7.099 1.00 86.50 109 HIS A CA 1
ATOM 823 C C . HIS A 1 109 ? 24.501 -3.937 -6.309 1.00 86.50 109 HIS A C 1
ATOM 825 O O . HIS A 1 109 ? 25.537 -3.630 -6.895 1.00 86.50 109 HIS A O 1
ATOM 831 N N . GLY A 1 110 ? 24.409 -3.886 -4.976 1.00 79.50 110 GLY A N 1
ATOM 832 C CA . GLY A 1 110 ? 25.586 -3.777 -4.111 1.00 79.50 110 GLY A CA 1
ATOM 833 C C . GLY A 1 110 ? 25.870 -2.396 -3.529 1.00 79.50 110 GLY A C 1
ATOM 834 O O . GLY A 1 110 ? 26.964 -2.193 -3.006 1.00 79.50 110 GLY A O 1
ATOM 835 N N . SER A 1 111 ? 24.914 -1.462 -3.549 1.00 89.25 111 SER A N 1
ATOM 836 C CA . SER A 1 111 ? 25.032 -0.197 -2.813 1.00 89.25 111 SER A CA 1
ATOM 837 C C . SER A 1 111 ? 24.089 -0.165 -1.603 1.00 89.25 111 SER A C 1
ATOM 839 O O . SER A 1 111 ? 22.961 0.315 -1.719 1.00 89.25 111 SER A O 1
ATOM 841 N N . PRO A 1 112 ? 24.526 -0.597 -0.401 1.00 87.62 112 PRO A N 1
ATOM 842 C CA . PRO A 1 112 ? 23.737 -0.450 0.826 1.00 87.62 112 PRO A CA 1
ATOM 843 C C . PRO A 1 112 ? 23.342 1.002 1.132 1.00 87.62 112 PRO A C 1
ATOM 845 O O . PRO A 1 112 ? 22.375 1.243 1.848 1.00 87.62 112 PRO A O 1
ATOM 848 N N . LEU A 1 113 ? 24.066 1.981 0.575 1.00 92.38 113 LEU A N 1
ATOM 849 C CA . LEU A 1 113 ? 23.732 3.401 0.694 1.00 92.38 113 LEU A CA 1
ATOM 850 C C . LEU A 1 113 ? 22.405 3.750 0.011 1.00 92.38 113 LEU A C 1
ATOM 852 O O . LEU A 1 113 ? 21.762 4.717 0.415 1.00 92.38 113 LEU A O 1
ATOM 856 N N . ALA A 1 114 ? 21.955 2.956 -0.968 1.00 94.12 114 ALA A N 1
ATOM 857 C CA . ALA A 1 114 ? 20.643 3.132 -1.586 1.00 94.12 114 ALA A CA 1
ATOM 858 C C . ALA A 1 114 ? 19.511 3.065 -0.546 1.00 94.12 114 ALA A C 1
ATOM 860 O O . ALA A 1 114 ? 18.532 3.802 -0.654 1.00 94.12 114 ALA A O 1
ATOM 861 N N . TRP A 1 115 ? 19.672 2.269 0.517 1.00 95.06 115 TRP A N 1
ATOM 862 C CA . TRP A 1 115 ? 18.685 2.152 1.593 1.00 95.06 115 TRP A CA 1
ATOM 863 C C . TRP A 1 115 ? 18.461 3.444 2.375 1.00 95.06 115 TRP A C 1
ATOM 865 O O . TRP A 1 115 ? 17.380 3.636 2.929 1.00 95.06 115 TRP A O 1
ATOM 875 N N . LEU A 1 116 ? 19.423 4.372 2.369 1.00 94.94 116 LEU A N 1
ATOM 876 C CA . LEU A 1 116 ? 19.258 5.682 3.005 1.00 94.94 116 LEU A CA 1
ATOM 877 C C . LEU A 1 116 ? 18.139 6.508 2.353 1.00 94.94 116 LEU A C 1
ATOM 879 O O . LEU A 1 116 ? 17.566 7.379 3.005 1.00 94.94 116 LEU A O 1
ATOM 883 N N . PHE A 1 117 ? 17.783 6.210 1.098 1.00 97.06 117 PHE A N 1
ATOM 884 C CA . PHE A 1 117 ? 16.689 6.872 0.388 1.00 97.06 117 PHE A CA 1
ATOM 885 C C . PHE A 1 117 ? 15.295 6.331 0.751 1.00 97.06 117 PHE A C 1
ATOM 887 O O . PHE A 1 117 ? 14.299 6.960 0.391 1.00 97.06 117 PHE A O 1
ATOM 894 N N . LEU A 1 118 ? 15.187 5.235 1.515 1.00 97.06 118 LEU A N 1
ATOM 895 C CA . LEU A 1 118 ? 13.891 4.744 2.004 1.00 97.06 118 LEU A CA 1
ATOM 896 C C . LEU A 1 118 ? 13.250 5.712 3.003 1.00 97.06 118 LEU A C 1
ATOM 898 O O . LEU A 1 118 ? 12.037 5.890 2.983 1.00 97.06 118 LEU A O 1
ATOM 902 N N . LEU A 1 119 ? 14.048 6.398 3.829 1.00 96.56 119 LEU A N 1
ATOM 903 C CA . LEU A 1 119 ? 13.531 7.396 4.768 1.00 96.56 119 LEU A CA 1
ATOM 904 C C . LEU A 1 119 ? 12.870 8.595 4.059 1.00 96.56 119 LEU A C 1
ATOM 906 O O . LEU A 1 119 ? 11.702 8.866 4.342 1.00 96.56 119 LEU A O 1
ATOM 910 N N . PRO A 1 120 ? 13.541 9.325 3.142 1.00 97.12 120 PRO A N 1
ATOM 911 C CA . PRO A 1 120 ? 12.893 10.424 2.434 1.00 97.12 120 PRO A CA 1
ATOM 912 C C . PRO A 1 120 ? 11.714 9.952 1.571 1.00 97.12 120 PRO A C 1
ATOM 914 O O . PRO A 1 120 ? 10.718 10.672 1.495 1.00 97.12 120 PRO A O 1
ATOM 917 N N . LEU A 1 121 ? 11.774 8.746 0.986 1.00 97.38 121 LEU A N 1
ATOM 918 C CA . LEU A 1 121 ? 10.637 8.167 0.266 1.00 97.38 121 LEU A CA 1
ATOM 919 C C . LEU A 1 121 ? 9.440 7.914 1.198 1.00 97.38 121 LEU A C 1
ATOM 921 O O . LEU A 1 121 ? 8.338 8.356 0.887 1.00 97.38 121 LEU A O 1
ATOM 925 N N . GLY A 1 122 ? 9.650 7.271 2.350 1.00 95.31 122 GLY A N 1
ATOM 926 C CA . GLY A 1 122 ? 8.592 6.982 3.326 1.00 95.31 122 GLY A CA 1
ATOM 927 C C . GLY A 1 122 ? 7.974 8.245 3.931 1.00 95.31 122 GLY A C 1
ATOM 928 O O . GLY A 1 122 ? 6.756 8.328 4.098 1.00 95.31 122 GLY A O 1
ATOM 929 N N . VAL A 1 123 ? 8.785 9.283 4.178 1.00 94.94 123 VAL A N 1
ATOM 930 C CA . VAL A 1 123 ? 8.295 10.611 4.589 1.00 94.94 123 VAL A CA 1
ATOM 931 C C . VAL A 1 123 ? 7.428 11.238 3.495 1.00 94.94 123 VAL A C 1
ATOM 933 O O . VAL A 1 123 ? 6.332 11.718 3.792 1.00 94.94 123 VAL A O 1
ATOM 936 N N . PHE A 1 124 ? 7.887 11.224 2.240 1.00 95.12 124 PHE A N 1
ATOM 937 C CA . PHE A 1 124 ? 7.124 11.744 1.103 1.00 95.12 124 PHE A CA 1
ATOM 938 C C . PHE A 1 124 ? 5.793 11.000 0.927 1.00 95.12 124 PHE A C 1
ATOM 940 O O . PHE A 1 124 ? 4.738 11.630 0.828 1.00 95.12 124 PHE A O 1
ATOM 947 N N . GLU A 1 125 ? 5.828 9.671 0.933 1.00 93.94 125 GLU A N 1
ATOM 948 C CA . GLU A 1 125 ? 4.665 8.798 0.765 1.00 93.94 125 GLU A CA 1
ATOM 949 C C . GLU A 1 125 ? 3.637 9.012 1.884 1.00 93.94 125 GLU A C 1
ATOM 951 O O . GLU A 1 125 ? 2.467 9.287 1.610 1.00 93.94 125 GLU A O 1
ATOM 956 N N . THR A 1 126 ? 4.075 8.999 3.146 1.00 92.12 126 THR A N 1
ATOM 957 C CA . THR A 1 126 ? 3.203 9.229 4.309 1.00 92.12 126 THR A CA 1
ATOM 958 C C . THR A 1 126 ? 2.554 10.608 4.253 1.00 92.12 126 THR A C 1
ATOM 960 O O . THR A 1 126 ? 1.337 10.738 4.407 1.00 92.12 126 THR A O 1
ATOM 963 N N . GLN A 1 127 ? 3.348 11.650 3.992 1.00 92.25 127 GLN A N 1
ATOM 964 C CA . GLN A 1 127 ? 2.861 13.027 3.997 1.00 92.25 127 GLN A CA 1
ATOM 965 C C . GLN A 1 127 ? 1.877 13.294 2.856 1.00 92.25 127 GLN A C 1
ATOM 967 O O . GLN A 1 127 ? 0.829 13.906 3.068 1.00 92.25 127 GLN A O 1
ATOM 972 N N . THR A 1 128 ? 2.196 12.836 1.644 1.00 93.00 128 THR A N 1
ATOM 973 C CA . THR A 1 128 ? 1.319 13.031 0.484 1.00 93.00 128 THR A CA 1
ATOM 974 C C . THR A 1 128 ? 0.030 12.225 0.615 1.00 93.00 128 THR A C 1
ATOM 976 O O . THR A 1 128 ? -1.036 12.750 0.299 1.00 93.00 128 THR A O 1
ATOM 979 N N . THR A 1 129 ? 0.082 11.010 1.168 1.00 92.56 129 THR A N 1
ATOM 980 C CA . THR A 1 129 ? -1.123 10.219 1.467 1.00 92.56 129 THR A CA 1
ATOM 981 C C . THR A 1 129 ? -2.003 10.902 2.506 1.00 92.56 129 THR A C 1
ATOM 983 O O . THR A 1 129 ? -3.212 11.016 2.303 1.00 92.56 129 THR A O 1
ATOM 986 N N . GLN A 1 130 ? -1.406 11.418 3.585 1.00 90.56 130 GLN A N 1
ATOM 987 C CA . GLN A 1 130 ? -2.139 12.167 4.604 1.00 90.56 130 GLN A CA 1
ATOM 988 C C . GLN A 1 130 ? -2.808 13.408 4.006 1.00 90.56 130 GLN A C 1
ATOM 990 O O . GLN A 1 130 ? -3.974 13.646 4.293 1.00 90.56 130 GLN A O 1
ATOM 995 N N . TRP A 1 131 ? -2.130 14.164 3.136 1.00 90.81 131 TRP A N 1
ATOM 996 C CA . TRP A 1 131 ? -2.745 15.307 2.451 1.00 90.81 131 TRP A CA 1
ATOM 997 C C . TRP A 1 131 ? -3.924 14.915 1.570 1.00 90.81 131 TRP A C 1
ATOM 999 O O . TRP A 1 131 ? -4.943 15.603 1.588 1.00 90.81 131 TRP A O 1
ATOM 1009 N N . LEU A 1 132 ? -3.808 13.819 0.818 1.00 91.81 132 LEU A N 1
ATOM 1010 C CA . LEU A 1 132 ? -4.911 13.316 0.000 1.00 91.81 132 LEU A CA 1
ATOM 1011 C C . LEU A 1 132 ? -6.107 12.913 0.869 1.00 91.81 132 LEU A C 1
ATOM 1013 O O . LEU A 1 132 ? -7.242 13.265 0.546 1.00 91.81 132 LEU A O 1
ATOM 1017 N N . ALA A 1 133 ? -5.853 12.225 1.984 1.00 90.69 133 ALA A N 1
ATOM 1018 C CA . ALA A 1 133 ? -6.885 11.820 2.930 1.00 90.69 133 ALA A CA 1
ATOM 1019 C C . ALA A 1 133 ? -7.518 13.025 3.645 1.00 90.69 133 ALA A C 1
ATOM 1021 O O . ALA A 1 133 ? -8.735 13.102 3.752 1.00 90.69 133 ALA A O 1
ATOM 1022 N N . ASP A 1 134 ? -6.716 13.984 4.116 1.00 88.94 134 ASP A N 1
ATOM 1023 C CA . ASP A 1 134 ? -7.198 15.224 4.736 1.00 88.94 134 ASP A CA 1
ATOM 1024 C C . ASP A 1 134 ? -8.085 16.005 3.779 1.00 88.94 134 ASP A C 1
ATOM 1026 O O . ASP A 1 134 ? -9.191 16.398 4.136 1.00 88.94 134 ASP A O 1
ATOM 1030 N N . TRP A 1 135 ? -7.628 16.181 2.542 1.00 89.75 135 TRP A N 1
ATOM 1031 C CA . TRP A 1 135 ? -8.395 16.871 1.520 1.00 89.75 135 TRP A CA 1
ATOM 1032 C C . TRP A 1 135 ? -9.730 16.167 1.233 1.00 89.75 135 TRP A C 1
ATOM 1034 O O . TRP A 1 135 ? -10.768 16.826 1.159 1.00 89.75 135 TRP A O 1
ATOM 1044 N N . TYR A 1 136 ? -9.715 14.838 1.108 1.00 90.69 136 TYR A N 1
ATOM 1045 C CA . TYR A 1 136 ? -10.910 14.036 0.840 1.00 90.69 136 TYR A CA 1
ATOM 1046 C C . TYR A 1 136 ? -11.932 14.091 1.984 1.00 90.69 136 TYR A C 1
ATOM 1048 O O . TYR A 1 136 ? -13.128 14.283 1.749 1.00 90.69 136 TYR A O 1
ATOM 1056 N N . GLU A 1 137 ? -11.456 13.980 3.223 1.00 88.56 137 GLU A N 1
ATOM 1057 C CA . GLU A 1 137 ? -12.284 14.005 4.434 1.00 88.56 137 GLU A CA 1
ATOM 1058 C C . GLU A 1 137 ? -12.640 15.435 4.885 1.00 88.56 137 GLU A C 1
ATOM 1060 O O . GLU A 1 137 ? -13.371 15.620 5.855 1.00 88.56 137 GLU A O 1
ATOM 1065 N N . GLY A 1 138 ? -12.148 16.467 4.189 1.00 86.44 138 GLY A N 1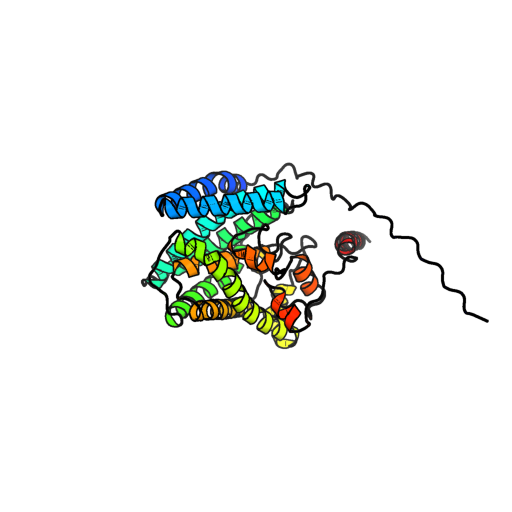
ATOM 1066 C CA . GLY A 1 138 ? -12.386 17.870 4.539 1.00 86.44 138 GLY A CA 1
ATOM 1067 C C . GLY A 1 138 ? -11.655 18.330 5.806 1.00 86.44 138 GLY A C 1
ATOM 1068 O O . GLY A 1 138 ? -12.076 19.298 6.442 1.00 86.44 138 GLY A O 1
ATOM 1069 N N . ARG A 1 139 ? -10.566 17.655 6.185 1.00 84.44 139 ARG A N 1
ATOM 1070 C CA . ARG A 1 139 ? -9.709 18.030 7.316 1.00 84.44 139 ARG A CA 1
ATOM 1071 C C . ARG A 1 139 ? -8.719 19.136 6.918 1.00 84.44 139 ARG A C 1
ATOM 1073 O O . ARG A 1 139 ? -8.313 19.227 5.756 1.00 84.44 139 ARG A O 1
ATOM 1080 N N . PRO A 1 140 ? -8.271 19.971 7.873 1.00 84.00 140 PRO A N 1
ATOM 1081 C CA . PRO A 1 140 ? -7.167 20.893 7.636 1.00 84.00 140 PRO A CA 1
ATOM 1082 C C . PRO A 1 140 ? -5.897 20.130 7.242 1.00 84.00 140 PRO A C 1
ATOM 1084 O O . PRO A 1 140 ? -5.448 19.258 7.982 1.00 84.00 140 PRO A O 1
ATOM 1087 N N . MET A 1 141 ? -5.292 20.484 6.106 1.00 83.56 141 MET A N 1
ATOM 1088 C CA . MET A 1 141 ? -4.019 19.890 5.692 1.00 83.56 141 MET A CA 1
ATOM 1089 C C . MET A 1 141 ? -2.904 20.314 6.644 1.00 83.56 141 MET A C 1
ATOM 1091 O O . MET A 1 141 ? -2.643 21.507 6.826 1.00 83.56 141 MET A O 1
ATOM 1095 N N . LYS A 1 142 ? -2.211 19.335 7.221 1.00 76.75 142 LYS A N 1
ATOM 1096 C CA . LYS A 1 142 ? -1.119 19.590 8.163 1.00 76.75 142 LYS A CA 1
ATOM 1097 C C . LYS A 1 142 ? 0.233 19.703 7.491 1.00 76.75 142 LYS A C 1
ATOM 1099 O O . LYS A 1 142 ? 0.513 19.036 6.498 1.00 76.75 142 LYS A O 1
ATOM 1104 N N . ASN A 1 143 ? 1.113 20.478 8.110 1.00 85.44 143 ASN A N 1
ATOM 1105 C CA . ASN A 1 143 ? 2.531 20.430 7.791 1.00 85.44 143 ASN A CA 1
ATOM 1106 C C . ASN A 1 143 ? 3.169 19.174 8.386 1.00 85.44 143 ASN A C 1
ATOM 1108 O O . ASN A 1 143 ? 2.765 18.708 9.452 1.00 85.44 143 ASN A O 1
ATOM 1112 N N . LEU A 1 144 ? 4.196 18.674 7.703 1.00 88.06 144 LEU A N 1
ATOM 1113 C CA . LEU A 1 144 ? 5.045 17.604 8.205 1.00 88.06 144 LEU A CA 1
ATOM 1114 C C . LEU A 1 144 ? 5.702 18.031 9.524 1.00 88.06 144 LEU A C 1
ATOM 1116 O O . LEU A 1 144 ? 6.299 19.107 9.620 1.00 88.06 144 LEU A O 1
ATOM 1120 N N . THR A 1 145 ? 5.615 17.177 10.536 1.00 89.75 145 THR A N 1
ATOM 1121 C CA . THR A 1 145 ? 6.197 17.424 11.859 1.00 89.75 145 THR A CA 1
ATOM 1122 C C . THR A 1 145 ? 7.486 16.632 12.068 1.00 89.75 145 THR A C 1
ATOM 1124 O O . THR A 1 145 ? 7.696 15.571 11.478 1.00 89.75 145 THR A O 1
ATOM 1127 N N . LYS A 1 146 ? 8.343 17.101 12.986 1.00 92.06 146 LYS A N 1
ATOM 1128 C CA . LYS A 1 146 ? 9.537 16.346 13.410 1.00 92.06 146 LYS A CA 1
ATOM 1129 C C . LYS A 1 146 ? 9.171 14.966 13.956 1.00 92.06 146 LYS A C 1
ATOM 1131 O O . LYS A 1 146 ? 9.874 14.003 13.684 1.00 92.06 146 LYS A O 1
ATOM 1136 N N . HIS A 1 147 ? 8.068 14.871 14.699 1.00 87.75 147 HIS A N 1
ATOM 1137 C CA . HIS A 1 147 ? 7.599 13.606 15.258 1.00 87.75 147 HIS A CA 1
ATOM 1138 C C . HIS A 1 147 ? 7.274 12.587 14.157 1.00 87.75 147 HIS A C 1
ATOM 1140 O O . HIS A 1 147 ? 7.757 11.461 14.217 1.00 87.75 147 HIS A O 1
ATOM 1146 N N . GLN A 1 148 ? 6.549 13.002 13.113 1.00 87.31 148 GLN A N 1
ATOM 1147 C CA . GLN A 1 148 ? 6.239 12.138 11.968 1.00 87.31 148 GLN A CA 1
ATOM 1148 C C . GLN A 1 148 ? 7.505 11.665 11.243 1.00 87.31 148 GLN A C 1
ATOM 1150 O O . GLN A 1 148 ? 7.608 10.488 10.918 1.00 87.31 148 GLN A O 1
ATOM 1155 N N . ILE A 1 149 ? 8.499 12.542 11.049 1.00 91.50 149 ILE A N 1
ATOM 1156 C CA . ILE A 1 149 ? 9.789 12.150 10.454 1.00 91.50 149 ILE A CA 1
ATOM 1157 C C . ILE A 1 149 ? 10.498 11.107 11.328 1.00 91.50 149 ILE A C 1
ATOM 1159 O O . ILE A 1 149 ? 10.971 10.096 10.816 1.00 91.50 149 ILE A O 1
ATOM 1163 N N . LEU A 1 150 ? 10.551 11.320 12.647 1.00 91.75 150 LEU A N 1
ATOM 1164 C CA . LEU A 1 150 ? 11.195 10.384 13.573 1.00 91.75 150 LEU A CA 1
ATOM 1165 C C . LEU A 1 150 ? 10.503 9.015 13.586 1.00 91.75 150 LEU A C 1
ATOM 1167 O O . LEU A 1 150 ? 11.185 7.995 13.652 1.00 91.75 150 LEU A O 1
ATOM 1171 N N . LYS A 1 151 ? 9.172 8.978 13.467 1.00 88.81 151 LYS A N 1
ATOM 1172 C CA . LYS A 1 151 ? 8.401 7.730 13.361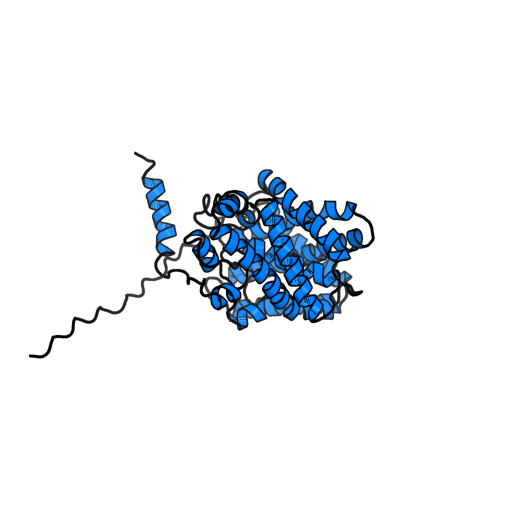 1.00 88.81 151 LYS A CA 1
ATOM 1173 C C . LYS A 1 151 ? 8.638 6.970 12.053 1.00 88.81 151 LYS A C 1
ATOM 1175 O O . LYS A 1 151 ? 8.496 5.754 12.040 1.00 88.81 151 LYS A O 1
ATOM 1180 N N . GLN A 1 152 ? 9.090 7.637 10.990 1.00 92.62 152 GLN A N 1
ATOM 1181 C CA . GLN A 1 152 ? 9.473 6.965 9.742 1.00 92.62 152 GLN A CA 1
ATOM 1182 C C . GLN A 1 152 ? 10.826 6.251 9.808 1.00 92.62 152 GLN A C 1
ATOM 1184 O O . GLN A 1 152 ? 11.061 5.335 9.027 1.00 92.62 152 GLN A O 1
ATOM 1189 N N . ILE A 1 153 ? 11.710 6.618 10.741 1.00 93.56 153 ILE A N 1
ATOM 1190 C CA . ILE A 1 153 ? 13.025 5.975 10.897 1.00 93.56 153 ILE A CA 1
ATOM 1191 C C . ILE A 1 153 ? 12.896 4.457 11.119 1.00 93.56 153 ILE A C 1
ATOM 1193 O O . ILE A 1 153 ? 13.476 3.711 10.330 1.00 93.56 153 ILE A O 1
ATOM 1197 N N . PRO A 1 154 ? 12.148 3.954 12.125 1.00 93.50 154 PRO A N 1
ATOM 1198 C CA . PRO A 1 154 ? 12.028 2.513 12.340 1.00 93.50 154 PRO A CA 1
ATOM 1199 C C . PRO A 1 154 ? 11.363 1.787 11.164 1.00 93.50 154 PRO A C 1
ATOM 1201 O O . PRO A 1 154 ? 11.775 0.672 10.849 1.00 93.50 154 PRO A O 1
ATOM 1204 N N . VAL A 1 155 ? 10.396 2.413 10.484 1.00 92.88 155 VAL A N 1
ATOM 1205 C CA . VAL A 1 155 ? 9.749 1.850 9.285 1.00 92.88 155 VAL A CA 1
ATOM 1206 C C . VAL A 1 155 ? 10.765 1.703 8.150 1.00 92.88 155 VAL A C 1
ATOM 1208 O O . VAL A 1 155 ? 10.930 0.609 7.617 1.00 92.88 155 VAL A O 1
ATOM 1211 N N . ALA A 1 156 ? 11.527 2.757 7.845 1.00 95.38 156 ALA A N 1
ATOM 1212 C CA . ALA A 1 156 ? 12.554 2.736 6.804 1.00 95.38 156 ALA A CA 1
ATOM 1213 C C . ALA A 1 156 ? 13.694 1.752 7.120 1.00 95.38 156 ALA A C 1
ATOM 1215 O O . ALA A 1 156 ? 14.149 1.031 6.233 1.00 95.38 156 ALA A O 1
ATOM 1216 N N . CYS A 1 157 ? 14.140 1.677 8.380 1.00 95.44 157 CYS A N 1
ATOM 1217 C CA . CYS A 1 157 ? 15.133 0.690 8.812 1.00 95.44 157 CYS A CA 1
ATOM 1218 C C . CYS A 1 157 ? 14.609 -0.743 8.669 1.00 95.44 157 CYS A C 1
ATOM 1220 O O . CYS A 1 157 ? 15.346 -1.626 8.231 1.00 95.44 157 CYS A O 1
ATOM 1222 N N . THR A 1 158 ? 13.343 -0.969 9.020 1.00 95.25 158 THR A N 1
ATOM 1223 C CA . THR A 1 158 ? 12.696 -2.275 8.884 1.00 95.25 158 THR A CA 1
ATOM 1224 C C . THR A 1 158 ? 12.560 -2.664 7.418 1.00 95.25 158 THR A C 1
ATOM 1226 O O . THR A 1 158 ? 12.901 -3.785 7.055 1.00 95.25 158 THR A O 1
ATOM 1229 N N . GLU A 1 159 ? 12.145 -1.741 6.553 1.00 94.94 159 GLU A N 1
ATOM 1230 C CA . GLU A 1 159 ? 12.075 -1.994 5.116 1.00 94.94 159 GLU A CA 1
ATOM 1231 C C . GLU A 1 159 ? 13.465 -2.289 4.527 1.00 94.94 159 GLU A C 1
ATOM 1233 O O . GLU A 1 159 ? 13.630 -3.282 3.822 1.00 94.94 159 GLU A O 1
ATOM 1238 N N . ALA A 1 160 ? 14.490 -1.503 4.877 1.00 95.06 160 ALA A N 1
ATOM 1239 C CA . ALA A 1 160 ? 15.871 -1.741 4.446 1.00 95.06 160 ALA A CA 1
ATOM 1240 C C . ALA A 1 160 ? 16.368 -3.139 4.848 1.00 95.06 160 ALA A C 1
ATOM 1242 O O . ALA A 1 160 ? 16.980 -3.857 4.049 1.00 95.06 160 ALA A O 1
ATOM 1243 N N . PHE A 1 161 ? 16.093 -3.531 6.094 1.00 94.25 161 PHE A N 1
ATOM 1244 C CA . PHE A 1 161 ? 16.412 -4.854 6.622 1.00 94.25 161 PHE A CA 1
ATOM 1245 C C . PHE A 1 161 ? 15.660 -5.952 5.863 1.00 94.25 161 PHE A C 1
ATOM 1247 O O . PHE A 1 161 ? 16.265 -6.931 5.423 1.00 94.25 161 PHE A O 1
ATOM 1254 N N . GLY A 1 162 ? 14.364 -5.747 5.640 1.00 92.69 162 GLY A N 1
ATOM 1255 C CA . GLY A 1 162 ? 13.493 -6.633 4.886 1.00 92.69 162 GLY A CA 1
ATOM 1256 C C . GLY A 1 162 ? 13.942 -6.863 3.456 1.00 92.69 162 GLY A C 1
ATOM 1257 O O . GLY A 1 162 ? 14.030 -8.009 3.035 1.00 92.69 162 GLY A O 1
ATOM 1258 N N . LEU A 1 163 ? 14.291 -5.805 2.728 1.00 91.31 163 LEU A N 1
ATOM 1259 C CA . LEU A 1 163 ? 14.812 -5.900 1.363 1.00 91.31 163 LEU A CA 1
ATOM 1260 C C . LEU A 1 163 ? 16.171 -6.613 1.339 1.00 91.31 163 LEU A C 1
ATOM 1262 O O . LEU A 1 163 ? 16.395 -7.496 0.513 1.00 91.31 163 LEU A O 1
ATOM 1266 N N . SER A 1 164 ? 17.045 -6.312 2.305 1.00 89.25 164 SER A N 1
ATOM 1267 C CA . SER A 1 164 ? 18.364 -6.953 2.428 1.00 89.25 164 SER A CA 1
ATOM 1268 C C . SER A 1 164 ? 18.279 -8.460 2.695 1.00 89.25 164 SER A C 1
ATOM 1270 O O . SER A 1 164 ? 19.117 -9.222 2.205 1.00 89.25 164 SER A O 1
ATOM 1272 N N . ILE A 1 165 ? 17.284 -8.896 3.473 1.00 85.69 165 ILE A N 1
ATOM 1273 C CA . ILE A 1 165 ? 17.008 -10.314 3.731 1.00 85.69 165 ILE A CA 1
ATOM 1274 C C . ILE A 1 165 ? 16.237 -10.946 2.575 1.00 85.69 165 ILE A C 1
ATOM 1276 O O . ILE A 1 165 ? 16.599 -12.029 2.124 1.00 85.69 165 ILE A O 1
ATOM 1280 N N . GLY A 1 166 ? 15.198 -10.278 2.080 1.00 81.06 166 GLY A N 1
ATOM 1281 C CA . GLY A 1 166 ? 14.305 -10.775 1.039 1.00 81.06 166 GLY A CA 1
ATOM 1282 C C . GLY A 1 166 ? 15.065 -11.162 -0.224 1.00 81.06 166 GLY A C 1
ATOM 1283 O O . GLY A 1 166 ? 14.804 -12.220 -0.783 1.00 81.06 166 GLY A O 1
ATOM 1284 N N . PHE A 1 167 ? 16.091 -10.398 -0.607 1.00 77.81 167 PHE A N 1
ATOM 1285 C CA . PHE A 1 167 ? 16.968 -10.748 -1.732 1.00 77.81 167 PHE A CA 1
ATOM 1286 C C . PHE A 1 167 ? 17.748 -12.053 -1.563 1.00 77.81 167 PHE A C 1
ATOM 1288 O O . PHE A 1 167 ? 18.239 -12.596 -2.547 1.00 77.81 167 PHE A O 1
ATOM 1295 N N . ARG A 1 168 ? 17.911 -12.535 -0.331 1.00 82.44 168 ARG A N 1
ATOM 1296 C CA . ARG A 1 168 ? 18.624 -13.783 -0.034 1.00 82.44 168 ARG A CA 1
ATOM 1297 C C . ARG A 1 168 ? 17.688 -14.978 0.067 1.00 82.44 168 ARG A C 1
ATOM 1299 O O . ARG A 1 168 ? 18.144 -16.102 -0.102 1.00 82.44 168 ARG A O 1
ATOM 1306 N N . ILE A 1 169 ? 16.422 -14.735 0.395 1.00 83.12 169 ILE A N 1
ATOM 1307 C CA . ILE A 1 169 ? 15.418 -15.784 0.597 1.00 83.12 169 ILE A CA 1
ATOM 1308 C C . ILE A 1 169 ? 14.649 -16.042 -0.698 1.00 83.12 169 ILE A C 1
ATOM 1310 O O . ILE A 1 169 ? 14.392 -17.191 -1.044 1.00 83.12 169 ILE A O 1
ATOM 1314 N N . PHE A 1 170 ? 14.303 -14.985 -1.431 1.00 86.12 170 PHE A N 1
ATOM 1315 C CA . PHE A 1 170 ? 13.431 -15.093 -2.589 1.00 86.12 170 PHE A CA 1
ATOM 1316 C C . PHE A 1 170 ? 14.198 -15.269 -3.892 1.00 86.12 170 PHE A C 1
ATOM 1318 O O . PHE A 1 170 ? 15.186 -14.585 -4.162 1.00 86.12 170 PHE A O 1
ATOM 1325 N N . THR A 1 171 ? 13.675 -16.146 -4.748 1.00 85.12 171 THR A N 1
ATOM 1326 C CA . THR A 1 171 ? 14.155 -16.277 -6.125 1.00 85.12 171 THR A CA 1
ATOM 1327 C C . THR A 1 171 ? 13.561 -15.152 -6.962 1.00 85.12 171 THR A C 1
ATOM 1329 O O . THR A 1 171 ? 12.409 -15.213 -7.389 1.00 85.12 171 THR A O 1
ATOM 1332 N N . ILE A 1 172 ? 14.352 -14.104 -7.176 1.00 90.38 172 ILE A N 1
ATOM 1333 C CA . ILE A 1 172 ? 13.930 -12.929 -7.937 1.00 90.38 172 ILE A CA 1
ATOM 1334 C C . ILE A 1 172 ? 14.226 -13.165 -9.412 1.00 90.38 172 ILE A C 1
ATOM 1336 O O . ILE A 1 172 ? 15.372 -13.388 -9.806 1.00 90.38 172 ILE A O 1
ATOM 1340 N N . ALA A 1 173 ? 13.182 -13.115 -10.232 1.00 92.44 173 ALA A N 1
ATOM 1341 C CA . ALA A 1 173 ? 13.321 -13.243 -11.672 1.00 92.44 173 ALA A CA 1
ATOM 1342 C C . ALA A 1 173 ? 13.979 -11.988 -12.268 1.00 92.44 173 ALA A C 1
ATOM 1344 O O . ALA A 1 173 ? 13.716 -10.871 -11.805 1.00 92.44 173 ALA A O 1
ATOM 1345 N N . PRO A 1 174 ? 14.784 -12.135 -13.336 1.00 90.62 174 PRO A N 1
ATOM 1346 C CA . PRO A 1 174 ? 15.205 -10.985 -14.116 1.00 90.62 174 PRO A CA 1
ATOM 1347 C C . PRO A 1 174 ? 13.970 -10.295 -14.702 1.00 90.62 174 PRO A C 1
ATOM 1349 O O . PRO A 1 174 ? 13.031 -10.943 -15.164 1.00 90.62 174 PRO A O 1
ATOM 1352 N N . GLY A 1 175 ? 13.967 -8.969 -14.688 1.00 91.75 175 GLY A N 1
ATOM 1353 C CA . GLY A 1 175 ? 12.859 -8.190 -15.218 1.00 91.75 175 GLY A CA 1
ATOM 1354 C C . GLY A 1 175 ? 12.875 -6.762 -14.702 1.00 91.75 175 GLY A C 1
ATOM 1355 O O . GLY A 1 175 ? 13.442 -6.473 -13.649 1.00 91.75 175 GLY A O 1
ATOM 1356 N N . GLY A 1 176 ? 12.243 -5.878 -15.463 1.00 94.06 176 GLY A N 1
ATOM 1357 C CA . GLY A 1 176 ? 12.072 -4.475 -15.117 1.00 94.06 176 GLY A CA 1
ATOM 1358 C C . GLY A 1 176 ? 10.662 -3.989 -15.450 1.00 94.06 176 GLY A C 1
ATOM 1359 O O . GLY A 1 176 ? 9.768 -4.807 -15.705 1.00 94.06 176 GLY A O 1
ATOM 1360 N N . PRO A 1 177 ? 10.455 -2.663 -15.466 1.00 96.31 177 PRO A N 1
ATOM 1361 C CA . PRO A 1 177 ? 9.198 -2.066 -15.877 1.00 96.31 177 PRO A CA 1
ATOM 1362 C C . PRO A 1 177 ? 8.785 -2.581 -17.260 1.00 96.31 177 PRO A C 1
ATOM 1364 O O . PRO A 1 177 ? 9.579 -2.573 -18.196 1.00 96.31 177 PRO A O 1
ATOM 1367 N N . SER A 1 178 ? 7.548 -3.059 -17.378 1.00 96.31 178 SER A N 1
ATOM 1368 C CA . SER A 1 178 ? 6.931 -3.482 -18.641 1.00 96.31 178 SER A CA 1
ATOM 1369 C C . SER A 1 178 ? 5.409 -3.459 -18.512 1.00 96.31 178 SER A C 1
ATOM 1371 O O . SER A 1 178 ? 4.879 -3.566 -17.398 1.00 96.31 178 SER A O 1
ATOM 1373 N N . ALA A 1 179 ? 4.693 -3.371 -19.637 1.00 96.19 179 ALA A N 1
ATOM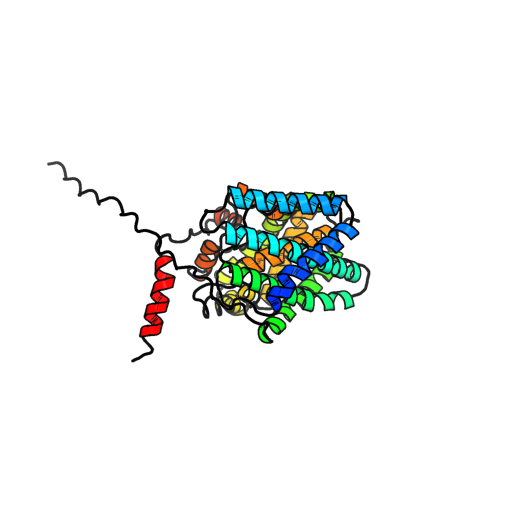 1374 C CA . ALA A 1 179 ? 3.233 -3.495 -19.642 1.00 96.19 179 ALA A CA 1
ATOM 1375 C C . ALA A 1 179 ? 2.756 -4.812 -18.998 1.00 96.19 179 ALA A C 1
ATOM 1377 O O . ALA A 1 179 ? 1.828 -4.815 -18.192 1.00 96.19 179 ALA A O 1
ATOM 1378 N N . SER A 1 180 ? 3.433 -5.926 -19.297 1.00 95.94 180 SER A N 1
ATOM 1379 C CA . SER A 1 180 ? 3.097 -7.243 -18.740 1.00 95.94 180 SER A CA 1
ATOM 1380 C C . SER A 1 180 ? 3.236 -7.281 -17.216 1.00 95.94 180 SER A C 1
ATOM 1382 O O . SER A 1 180 ? 2.320 -7.724 -16.523 1.00 95.94 180 SER A O 1
ATOM 1384 N N . ALA A 1 181 ? 4.340 -6.753 -16.672 1.00 95.75 181 ALA A N 1
ATOM 1385 C CA . ALA A 1 181 ? 4.543 -6.709 -15.226 1.00 95.75 181 ALA A CA 1
ATOM 1386 C C . ALA A 1 181 ? 3.454 -5.880 -14.525 1.00 95.75 181 ALA A C 1
ATOM 1388 O O . ALA A 1 181 ? 2.887 -6.334 -13.532 1.00 95.75 181 ALA A O 1
ATOM 1389 N N . LEU A 1 182 ? 3.085 -4.723 -15.093 1.00 96.38 182 LEU A N 1
ATOM 1390 C CA . LEU A 1 182 ? 1.971 -3.912 -14.593 1.00 96.38 182 LEU A CA 1
ATOM 1391 C C . LEU A 1 182 ? 0.644 -4.677 -14.615 1.00 96.38 182 LEU A C 1
ATOM 1393 O O . LEU A 1 182 ? -0.069 -4.676 -13.615 1.00 96.38 182 LEU A O 1
ATOM 1397 N N . LEU A 1 183 ? 0.317 -5.375 -15.703 1.00 95.75 183 LEU A N 1
ATOM 1398 C CA . LEU A 1 183 ? -0.910 -6.174 -15.783 1.00 95.75 183 LEU A CA 1
ATOM 1399 C C . LEU A 1 183 ? -0.916 -7.330 -14.778 1.00 95.75 183 LEU A C 1
ATOM 1401 O O . LEU A 1 183 ? -1.949 -7.634 -14.182 1.00 95.75 183 LEU A O 1
ATOM 1405 N N . HIS A 1 184 ? 0.236 -7.953 -14.533 1.00 95.75 184 HIS A N 1
ATOM 1406 C CA . HIS A 1 184 ? 0.349 -9.009 -13.535 1.00 95.75 184 HIS A CA 1
ATOM 1407 C C . HIS A 1 184 ? 0.126 -8.520 -12.098 1.00 95.75 184 HIS A C 1
ATOM 1409 O O . HIS A 1 184 ? -0.268 -9.322 -11.249 1.00 95.75 184 HIS A O 1
ATOM 1415 N N . THR A 1 185 ? 0.285 -7.222 -11.809 1.00 95.81 185 THR A N 1
ATOM 1416 C CA . THR A 1 185 ? -0.045 -6.680 -10.477 1.00 95.81 185 THR A CA 1
ATOM 1417 C C . THR A 1 185 ? -1.510 -6.904 -10.090 1.00 95.81 185 THR A C 1
ATOM 1419 O O . THR A 1 185 ? -1.790 -7.066 -8.907 1.00 95.81 185 THR A O 1
ATOM 1422 N N . ILE A 1 186 ? -2.427 -7.004 -11.062 1.00 95.44 186 ILE A N 1
ATOM 1423 C CA . ILE A 1 186 ? -3.867 -7.207 -10.827 1.00 95.44 186 ILE A CA 1
ATOM 1424 C C . ILE A 1 186 ? -4.142 -8.511 -10.070 1.00 95.44 186 ILE A C 1
ATOM 1426 O O . ILE A 1 186 ? -4.990 -8.539 -9.183 1.00 95.44 186 ILE A O 1
ATOM 1430 N N . TRP A 1 187 ? -3.427 -9.591 -10.399 1.00 94.44 187 TRP A N 1
ATOM 1431 C CA . TRP A 1 187 ? -3.594 -10.887 -9.735 1.00 94.44 187 TRP A CA 1
ATOM 1432 C C . TRP A 1 187 ? -2.540 -11.130 -8.647 1.00 94.44 187 TRP A C 1
ATOM 1434 O O . TRP A 1 187 ? -2.820 -11.832 -7.676 1.00 94.44 187 TRP A O 1
ATOM 1444 N N . ARG A 1 188 ? -1.349 -10.521 -8.757 1.00 96.44 188 ARG A N 1
ATOM 1445 C CA . ARG A 1 188 ? -0.313 -10.611 -7.716 1.00 96.44 188 ARG A CA 1
ATOM 1446 C C . ARG A 1 188 ? -0.733 -9.893 -6.441 1.00 96.44 188 ARG A C 1
ATOM 1448 O O . ARG A 1 188 ? -0.519 -10.436 -5.368 1.00 96.44 188 ARG A O 1
ATOM 1455 N N . ALA A 1 189 ? -1.344 -8.714 -6.541 1.00 96.56 189 ALA A N 1
ATOM 1456 C CA . ALA A 1 189 ? -1.760 -7.928 -5.381 1.00 96.56 189 ALA A CA 1
ATOM 1457 C C . ALA A 1 189 ? -2.735 -8.658 -4.440 1.00 96.56 189 ALA A C 1
ATOM 1459 O O . ALA A 1 189 ? -2.421 -8.746 -3.259 1.00 96.56 189 ALA A O 1
ATOM 1460 N N . PRO A 1 190 ? -3.854 -9.255 -4.894 1.00 95.56 190 PRO A N 1
ATOM 1461 C CA . PRO A 1 190 ? -4.736 -9.986 -3.987 1.00 95.56 190 PRO A CA 1
ATOM 1462 C C . PRO A 1 190 ? -4.062 -11.221 -3.379 1.00 95.56 190 PRO A C 1
ATOM 1464 O O . PRO A 1 190 ? -4.315 -11.531 -2.221 1.00 95.56 190 PRO A O 1
ATOM 1467 N N . LEU A 1 191 ? -3.183 -11.913 -4.112 1.00 96.12 191 LEU A N 1
ATOM 1468 C CA . LEU A 1 191 ? -2.439 -13.049 -3.562 1.00 96.12 191 LEU A CA 1
ATOM 1469 C C . LEU A 1 191 ? -1.413 -12.595 -2.511 1.00 96.12 191 LEU A C 1
ATOM 1471 O O . LEU A 1 191 ? -1.320 -13.188 -1.438 1.00 96.12 191 LEU A O 1
ATOM 1475 N N . PHE A 1 192 ? -0.703 -11.500 -2.790 1.00 97.06 192 PHE A N 1
ATOM 1476 C CA . PHE A 1 192 ? 0.168 -10.822 -1.835 1.00 97.06 192 PHE A CA 1
ATOM 1477 C C . PHE A 1 192 ? -0.599 -10.432 -0.571 1.00 97.06 192 PHE A C 1
ATOM 1479 O O . PHE A 1 192 ? -0.165 -10.754 0.532 1.00 97.06 192 PHE A O 1
ATOM 1486 N N . ASP A 1 193 ? -1.753 -9.782 -0.737 1.00 96.94 193 ASP A N 1
ATOM 1487 C CA . ASP A 1 193 ? -2.597 -9.318 0.359 1.00 96.94 193 ASP A CA 1
ATOM 1488 C C . ASP A 1 193 ? -3.126 -10.494 1.185 1.00 96.94 193 ASP A C 1
ATOM 1490 O O . ASP A 1 193 ? -3.162 -10.380 2.401 1.00 96.94 193 ASP A O 1
ATOM 1494 N N . VAL A 1 194 ? -3.447 -11.649 0.587 1.00 97.31 194 VAL A N 1
ATOM 1495 C CA . VAL A 1 194 ? -3.807 -12.862 1.347 1.00 97.31 194 VAL A CA 1
ATOM 1496 C C . VAL A 1 194 ? -2.652 -13.337 2.232 1.00 97.31 194 VAL A C 1
ATOM 1498 O O . VAL A 1 194 ? -2.864 -13.605 3.414 1.00 97.31 194 VAL A O 1
ATOM 1501 N N . GLY A 1 195 ? -1.431 -13.448 1.702 1.00 97.06 195 GLY A N 1
ATOM 1502 C CA . GLY A 1 195 ? -0.290 -13.911 2.501 1.00 97.06 195 GLY A CA 1
ATOM 1503 C C . GLY A 1 195 ? 0.126 -12.901 3.576 1.00 97.06 195 GLY A C 1
ATOM 1504 O O . GLY A 1 195 ? 0.386 -13.276 4.720 1.00 97.06 195 GLY A O 1
ATOM 1505 N N . LEU A 1 196 ? 0.111 -11.612 3.239 1.00 96.50 196 LEU A N 1
ATOM 1506 C CA . LEU A 1 196 ? 0.360 -10.530 4.186 1.00 96.50 196 LEU A CA 1
ATOM 1507 C C . LEU A 1 196 ? -0.678 -10.531 5.305 1.00 96.50 196 LEU A C 1
ATOM 1509 O O . LEU A 1 196 ? -0.332 -10.546 6.484 1.00 96.50 196 LEU A O 1
ATOM 1513 N N . ASP A 1 197 ? -1.955 -10.556 4.953 1.00 96.75 197 ASP A N 1
ATOM 1514 C CA . ASP A 1 197 ? -3.037 -10.472 5.923 1.00 96.75 197 ASP A CA 1
ATOM 1515 C C . ASP A 1 197 ? -3.112 -11.732 6.802 1.00 96.75 197 ASP A C 1
ATOM 1517 O O . ASP A 1 197 ? -3.484 -11.626 7.965 1.00 96.75 197 ASP A O 1
ATOM 1521 N N . LEU A 1 198 ? -2.645 -12.897 6.326 1.00 97.81 198 LEU A N 1
ATOM 1522 C CA . LEU A 1 198 ? -2.458 -14.096 7.155 1.00 97.81 198 LEU A CA 1
ATOM 1523 C C . LEU A 1 198 ? -1.436 -13.861 8.277 1.00 97.81 198 LEU A C 1
ATOM 1525 O O . LEU A 1 198 ? -1.698 -14.178 9.445 1.00 97.81 198 LEU A O 1
ATOM 1529 N N . GLY A 1 199 ? -0.268 -13.319 7.920 1.00 97.44 199 GLY A N 1
ATOM 1530 C CA . GLY A 1 199 ? 0.782 -12.974 8.877 1.00 97.44 199 GLY A CA 1
ATOM 1531 C C . GLY A 1 199 ? 0.295 -11.938 9.885 1.00 97.44 199 GLY A C 1
ATOM 1532 O O . GLY A 1 199 ? 0.401 -12.149 11.099 1.00 97.44 199 GLY A O 1
ATOM 1533 N N . PHE A 1 200 ? -0.331 -10.874 9.376 1.00 96.88 200 PHE A N 1
ATOM 1534 C CA . PHE A 1 200 ? -0.846 -9.785 10.193 1.00 96.88 200 PHE A CA 1
ATOM 1535 C C . PHE A 1 200 ? -1.942 -10.274 11.140 1.00 96.88 200 PHE A C 1
ATOM 1537 O O . PHE A 1 200 ? -1.815 -10.096 12.349 1.00 96.88 200 PHE A O 1
ATOM 1544 N N . TYR A 1 201 ? -2.966 -10.962 10.626 1.00 98.00 201 TYR A N 1
ATOM 1545 C CA . TYR A 1 201 ? -4.060 -11.534 11.413 1.00 98.00 201 TYR A CA 1
ATOM 1546 C C . TYR A 1 201 ? -3.534 -12.380 12.573 1.00 98.00 201 TYR A C 1
ATOM 1548 O O . TYR A 1 201 ? -3.955 -12.219 13.722 1.00 98.00 201 TYR A O 1
ATOM 1556 N N . THR A 1 202 ? -2.586 -13.275 12.281 1.00 98.12 202 THR A N 1
ATOM 1557 C CA . THR A 1 202 ? -2.027 -14.203 13.268 1.00 98.12 202 THR A CA 1
ATOM 1558 C C . THR A 1 202 ? -1.294 -13.450 14.373 1.00 98.12 202 THR A C 1
ATOM 1560 O O . THR A 1 202 ? -1.549 -13.682 15.561 1.00 98.12 202 THR A O 1
ATOM 1563 N N . PHE A 1 203 ? -0.410 -12.524 13.999 1.00 97.31 203 PHE A N 1
ATOM 1564 C CA . PHE A 1 203 ? 0.343 -11.713 14.949 1.00 97.31 203 PHE A CA 1
ATOM 1565 C C . PHE A 1 203 ? -0.580 -10.817 15.782 1.00 97.31 203 PHE A C 1
ATOM 1567 O O . PHE A 1 203 ? -0.545 -10.849 17.014 1.00 97.31 203 PHE A O 1
ATOM 1574 N N . HIS A 1 204 ? -1.461 -10.078 15.116 1.00 97.00 204 HIS A N 1
ATOM 1575 C CA . HIS A 1 204 ? -2.355 -9.105 15.724 1.00 97.00 204 HIS A CA 1
ATOM 1576 C C . HIS A 1 204 ? -3.325 -9.766 16.713 1.00 97.00 204 HIS A C 1
ATOM 1578 O O . HIS A 1 204 ? -3.424 -9.354 17.876 1.00 97.00 204 HIS A O 1
ATOM 1584 N N . ARG A 1 205 ? -3.953 -10.882 16.318 1.00 97.81 205 ARG A N 1
ATOM 1585 C CA . ARG A 1 205 ? -4.782 -11.696 17.219 1.00 97.81 205 ARG A CA 1
ATOM 1586 C C . ARG A 1 205 ? -3.984 -12.211 18.414 1.00 97.81 205 ARG A C 1
ATOM 1588 O O . ARG A 1 205 ? -4.496 -12.206 19.535 1.00 97.81 205 ARG A O 1
ATOM 1595 N N . THR A 1 206 ? -2.741 -12.642 18.204 1.00 97.75 206 THR A N 1
ATOM 1596 C CA . THR A 1 206 ? -1.869 -13.132 19.283 1.00 97.75 206 THR A CA 1
ATOM 1597 C C . THR A 1 206 ? -1.553 -12.027 20.290 1.00 97.75 206 THR A C 1
ATOM 1599 O O . THR A 1 206 ? -1.689 -12.251 21.496 1.00 97.75 206 THR A O 1
ATOM 1602 N N . CYS A 1 207 ? -1.226 -10.821 19.817 1.00 96.94 207 CYS A N 1
ATOM 1603 C CA . CYS A 1 207 ? -1.042 -9.647 20.667 1.00 96.94 207 CYS A CA 1
ATOM 1604 C C . CYS A 1 207 ? -2.290 -9.365 21.503 1.00 96.94 207 CYS A C 1
ATOM 1606 O O . CYS A 1 207 ? -2.181 -9.241 22.717 1.00 96.94 207 CYS A O 1
ATOM 1608 N N . HIS A 1 208 ? -3.481 -9.354 20.908 1.00 96.12 208 HIS A N 1
ATOM 1609 C CA . HIS A 1 208 ? -4.713 -9.073 21.648 1.00 96.12 208 HIS A CA 1
ATOM 1610 C C . HIS A 1 208 ? -5.167 -10.182 22.602 1.00 96.12 208 HIS A C 1
ATOM 1612 O O . HIS A 1 208 ? -5.832 -9.901 23.602 1.00 96.12 208 HIS A O 1
ATOM 1618 N N . LYS A 1 209 ? -4.814 -11.444 22.334 1.00 96.81 209 LYS A N 1
ATOM 1619 C CA . LYS A 1 209 ? -5.101 -12.565 23.244 1.00 96.81 209 LYS A CA 1
ATOM 1620 C C . LYS A 1 209 ? -4.082 -12.678 24.381 1.00 96.81 209 LYS A C 1
ATOM 1622 O O . LYS A 1 209 ? -4.428 -13.201 25.440 1.00 96.81 209 LYS A O 1
ATOM 1627 N N . ASN A 1 210 ? -2.860 -12.173 24.205 1.00 97.50 210 ASN A N 1
ATOM 1628 C CA . ASN A 1 210 ? -1.812 -12.195 25.222 1.00 97.50 210 ASN A CA 1
ATOM 1629 C C . ASN A 1 210 ? -1.553 -10.795 25.802 1.00 97.50 210 ASN A C 1
ATOM 1631 O O . ASN A 1 210 ? -0.942 -9.932 25.176 1.00 97.50 210 ASN A O 1
ATOM 1635 N N . ARG A 1 211 ? -1.925 -10.596 27.071 1.00 95.25 211 ARG A N 1
ATOM 1636 C CA . ARG A 1 211 ? -1.798 -9.302 27.763 1.00 95.25 211 ARG A CA 1
ATOM 1637 C C . ARG A 1 211 ? -0.374 -8.727 27.775 1.00 95.25 211 ARG A C 1
ATOM 1639 O O . ARG A 1 211 ? -0.235 -7.507 27.787 1.00 95.25 211 ARG A O 1
ATOM 1646 N N . GLN A 1 212 ? 0.669 -9.557 27.827 1.00 96.25 212 GLN A N 1
ATOM 1647 C CA . GLN A 1 212 ? 2.054 -9.070 27.830 1.00 96.25 212 GLN A CA 1
ATOM 1648 C C . GLN A 1 212 ? 2.452 -8.562 26.444 1.00 96.25 212 GLN A C 1
ATOM 1650 O O . GLN A 1 212 ? 2.918 -7.431 26.328 1.00 96.25 212 GLN A O 1
ATOM 1655 N N . LEU A 1 213 ? 2.176 -9.350 25.401 1.00 95.50 213 LEU A N 1
ATOM 1656 C CA . LEU A 1 213 ? 2.460 -8.964 24.017 1.00 95.50 213 LEU A CA 1
ATOM 1657 C C . LEU A 1 213 ? 1.690 -7.706 23.611 1.00 95.50 213 LEU A C 1
ATOM 1659 O O . LEU A 1 213 ? 2.282 -6.806 23.020 1.00 95.50 213 LEU A O 1
ATOM 1663 N N . TYR A 1 214 ? 0.414 -7.592 24.001 1.00 94.75 214 TYR A N 1
ATOM 1664 C CA . TYR A 1 214 ? -0.347 -6.354 23.827 1.00 94.75 214 TYR A CA 1
ATOM 1665 C C . TYR A 1 214 ? 0.396 -5.162 24.433 1.00 94.75 214 TYR A C 1
ATOM 1667 O O . TYR A 1 214 ? 0.698 -4.201 23.736 1.00 94.75 214 TYR A O 1
ATOM 1675 N N . ARG A 1 215 ? 0.741 -5.232 25.725 1.00 92.94 215 ARG A N 1
ATOM 1676 C CA . ARG A 1 215 ? 1.349 -4.106 26.450 1.00 92.94 215 ARG A CA 1
ATOM 1677 C C . ARG A 1 215 ? 2.708 -3.691 25.898 1.00 92.94 215 ARG A C 1
ATOM 1679 O O . ARG A 1 215 ? 3.022 -2.509 25.962 1.00 92.94 215 ARG A O 1
ATOM 1686 N N . TRP A 1 216 ? 3.513 -4.642 25.435 1.00 91.75 216 TRP A N 1
ATOM 1687 C CA . TRP A 1 216 ? 4.879 -4.365 24.991 1.00 91.75 216 TRP A CA 1
ATOM 1688 C C . TRP A 1 216 ? 4.982 -3.963 23.528 1.00 91.75 216 TRP A C 1
ATOM 1690 O O . TRP A 1 216 ? 5.908 -3.236 23.188 1.00 91.75 216 TRP A O 1
ATOM 1700 N N . ILE A 1 217 ? 4.077 -4.446 22.676 1.00 92.50 217 ILE A N 1
ATOM 1701 C CA . ILE A 1 217 ? 4.249 -4.317 21.227 1.00 92.50 217 ILE A CA 1
ATOM 1702 C C . ILE A 1 217 ? 3.153 -3.466 20.594 1.00 92.50 217 ILE A C 1
ATOM 1704 O O . ILE A 1 217 ? 3.460 -2.613 19.771 1.00 92.50 217 ILE A O 1
ATOM 1708 N N . HIS A 1 218 ? 1.899 -3.683 20.993 1.00 92.88 218 HIS A N 1
ATOM 1709 C CA . HIS A 1 218 ? 0.738 -3.222 20.229 1.00 92.88 218 HIS A CA 1
ATOM 1710 C C . HIS A 1 218 ? -0.100 -2.149 20.946 1.00 92.88 218 HIS A C 1
ATOM 1712 O O . HIS A 1 218 ? -0.923 -1.466 20.344 1.00 92.88 218 HIS A O 1
ATOM 1718 N N . ALA A 1 219 ? 0.110 -1.951 22.249 1.00 90.62 219 ALA A N 1
ATOM 1719 C CA . ALA A 1 219 ? -0.603 -0.935 23.013 1.00 90.62 219 ALA A CA 1
ATOM 1720 C C . ALA A 1 219 ? -0.336 0.474 22.469 1.00 90.62 219 ALA A C 1
ATOM 1722 O O . ALA A 1 219 ? -1.270 1.269 22.445 1.00 90.62 219 ALA A O 1
ATOM 1723 N N . GLU A 1 220 ? 0.890 0.757 22.004 1.00 87.12 220 GLU A N 1
ATOM 1724 C CA . GLU A 1 220 ? 1.269 2.035 21.379 1.00 87.12 220 GLU A CA 1
ATOM 1725 C C . GLU A 1 220 ? 0.349 2.382 20.202 1.00 87.12 220 GLU A C 1
ATOM 1727 O O . GLU A 1 220 ? -0.247 3.459 20.195 1.00 87.12 220 GLU A O 1
ATOM 1732 N N . HIS A 1 221 ? 0.135 1.427 19.292 1.00 87.56 221 HIS A N 1
ATOM 1733 C CA . HIS A 1 221 ? -0.763 1.576 18.148 1.00 87.56 221 HIS A CA 1
ATOM 1734 C C . HIS A 1 221 ? -2.191 1.955 18.568 1.00 87.56 221 HIS A C 1
ATOM 1736 O O . HIS A 1 221 ? -2.813 2.820 17.960 1.00 87.56 221 HIS A O 1
ATOM 1742 N N . HIS A 1 222 ? -2.699 1.372 19.662 1.00 85.56 222 HIS A N 1
ATOM 1743 C CA . HIS A 1 222 ? -4.017 1.711 20.219 1.00 85.56 222 HIS A CA 1
ATOM 1744 C C . HIS A 1 222 ? -4.026 2.979 21.075 1.00 85.56 222 HIS A C 1
ATOM 1746 O O . HIS A 1 222 ? -5.103 3.447 21.451 1.00 85.56 222 HIS A O 1
ATOM 1752 N N . THR A 1 223 ? -2.865 3.539 21.434 1.00 79.06 223 THR A N 1
ATOM 1753 C CA . THR A 1 223 ? -2.830 4.624 22.421 1.00 79.06 223 THR A CA 1
ATOM 1754 C C . THR A 1 223 ? -3.233 5.950 21.811 1.00 79.06 223 THR A C 1
ATOM 1756 O O . THR A 1 223 ? -3.899 6.711 22.501 1.00 79.06 223 THR A O 1
ATOM 1759 N N . ASP A 1 224 ? -2.851 6.244 20.568 1.00 63.62 224 ASP A N 1
ATOM 1760 C CA . ASP A 1 224 ? -3.060 7.557 19.932 1.00 63.62 224 ASP A CA 1
ATOM 1761 C C . ASP A 1 224 ? -4.261 7.625 18.984 1.00 63.62 224 ASP A C 1
ATOM 1763 O O . ASP A 1 224 ? -4.518 8.655 18.369 1.00 63.62 224 ASP A O 1
ATOM 1767 N N . VAL A 1 225 ? -5.063 6.564 18.959 1.00 62.31 225 VAL A N 1
ATOM 1768 C CA . VAL A 1 225 ? -6.223 6.404 18.081 1.00 62.31 225 VAL A CA 1
ATOM 1769 C C . VAL A 1 225 ? -7.258 7.501 18.294 1.00 62.31 225 VAL A C 1
ATOM 1771 O O . VAL A 1 225 ? -7.820 7.642 19.385 1.00 62.31 225 VAL A O 1
ATOM 1774 N N . ALA A 1 226 ? -7.566 8.231 17.219 1.00 58.75 226 ALA A N 1
ATOM 1775 C CA . ALA A 1 226 ? -8.718 9.128 17.129 1.00 58.75 226 ALA A CA 1
ATOM 1776 C C . ALA A 1 226 ? -8.767 10.259 18.179 1.00 58.75 226 ALA A C 1
ATOM 1778 O O . ALA A 1 226 ? -9.800 10.919 18.331 1.00 58.75 226 ALA A O 1
ATOM 1779 N N . LYS A 1 227 ? -7.665 10.530 18.894 1.00 59.69 227 LYS A N 1
ATOM 1780 C CA . LYS A 1 227 ? -7.622 11.538 19.969 1.00 59.69 227 LYS A CA 1
ATOM 1781 C C . LYS A 1 227 ? -7.870 12.953 19.462 1.00 59.69 227 LYS A C 1
ATOM 1783 O O . LYS A 1 227 ? -8.531 13.742 20.135 1.00 59.69 227 LYS A O 1
ATOM 1788 N N . GLU A 1 228 ? -7.306 13.284 18.304 1.00 57.91 228 GLU A N 1
ATOM 1789 C CA . GLU A 1 228 ? -7.327 14.649 17.778 1.00 57.91 228 GLU A CA 1
ATOM 1790 C C . GLU A 1 228 ? -8.607 14.950 16.986 1.00 57.91 228 GLU A C 1
ATOM 1792 O O . GLU A 1 228 ? -9.145 16.054 17.079 1.00 57.91 228 GLU A O 1
ATOM 1797 N N . TYR A 1 229 ? -9.127 13.957 16.256 1.00 56.44 229 TYR A N 1
ATOM 1798 C CA . TYR A 1 229 ? -10.225 14.144 15.299 1.00 56.44 229 TYR A CA 1
ATOM 1799 C C . TYR A 1 229 ? -11.505 13.382 15.621 1.00 56.44 229 TYR A C 1
ATOM 1801 O O . TYR A 1 229 ? -12.500 13.551 14.922 1.00 56.44 229 TYR A O 1
ATOM 1809 N N . GLY A 1 230 ? -11.505 12.528 16.645 1.00 60.69 230 GLY A N 1
ATOM 1810 C CA . GLY A 1 230 ? -12.616 11.606 16.885 1.00 60.69 230 GLY A CA 1
ATOM 1811 C C . GLY A 1 230 ? -12.714 10.470 15.862 1.00 60.69 230 GLY A C 1
ATOM 1812 O O . GLY A 1 230 ? -13.597 9.626 15.985 1.00 60.69 230 GLY A O 1
ATOM 1813 N N . GLN A 1 231 ? -11.796 10.432 14.893 1.00 66.12 231 GLN A N 1
ATOM 1814 C CA . GLN A 1 231 ? -11.608 9.365 13.919 1.00 66.12 231 GLN A CA 1
ATOM 1815 C C . GLN A 1 231 ? -10.116 9.138 13.676 1.00 66.12 231 GLN A C 1
ATOM 1817 O O . GLN A 1 231 ? -9.310 10.049 13.882 1.00 66.12 231 GLN A O 1
ATOM 1822 N N . LEU A 1 232 ? -9.780 7.923 13.254 1.00 71.94 232 LEU A N 1
ATOM 1823 C CA . LEU A 1 232 ? -8.431 7.532 12.858 1.00 71.94 232 LEU A CA 1
ATOM 1824 C C . LEU A 1 232 ? -7.936 8.394 11.685 1.00 71.94 232 LEU A C 1
ATOM 1826 O O . LEU A 1 232 ? -8.739 8.908 10.897 1.00 71.94 232 LEU A O 1
ATOM 1830 N N . VAL A 1 233 ? -6.617 8.571 11.572 1.00 79.31 233 VAL A N 1
ATOM 1831 C CA . VAL A 1 233 ? -6.001 9.295 10.445 1.00 79.31 233 VAL A CA 1
ATOM 1832 C C . VAL A 1 233 ? -4.779 8.562 9.880 1.00 79.31 233 VAL A C 1
ATOM 1834 O O . VAL A 1 233 ? -4.145 7.772 10.573 1.00 79.31 233 VAL A O 1
ATOM 1837 N N . ALA A 1 234 ? -4.411 8.843 8.624 1.00 79.25 234 ALA A N 1
ATOM 1838 C CA . ALA A 1 234 ? -3.432 8.045 7.878 1.00 79.25 234 ALA A CA 1
ATOM 1839 C C . ALA A 1 234 ? -2.070 7.867 8.577 1.00 79.25 234 ALA A C 1
ATOM 1841 O O . ALA A 1 234 ? -1.550 6.754 8.652 1.00 79.25 234 ALA A O 1
ATOM 1842 N N . HIS A 1 235 ? -1.494 8.942 9.123 1.00 79.50 235 HIS A N 1
ATOM 1843 C CA . HIS A 1 235 ? -0.177 8.888 9.764 1.00 79.50 235 HIS A CA 1
ATOM 1844 C C . HIS A 1 235 ? -0.165 8.134 11.101 1.00 79.50 235 HIS A C 1
ATOM 1846 O O . HIS A 1 235 ? 0.898 7.658 11.496 1.00 79.50 235 HIS A O 1
ATOM 1852 N N . GLU A 1 236 ? -1.311 7.997 11.784 1.00 80.19 236 GLU A N 1
ATOM 1853 C CA . GLU A 1 236 ? -1.409 7.192 13.013 1.00 80.19 236 GLU A CA 1
ATOM 1854 C C . GLU A 1 236 ? -1.087 5.720 12.730 1.00 80.19 236 GLU A C 1
ATOM 1856 O O . GLU A 1 236 ? -0.620 5.013 13.617 1.00 80.19 236 GLU A O 1
ATOM 1861 N N . THR A 1 237 ? -1.241 5.266 11.482 1.00 78.62 237 THR A N 1
ATOM 1862 C CA . THR A 1 237 ? -0.874 3.903 11.088 1.00 78.62 237 THR A CA 1
ATOM 1863 C C . THR A 1 237 ? 0.620 3.615 11.255 1.00 78.62 237 THR A C 1
ATOM 1865 O O . THR A 1 237 ? 1.003 2.485 11.533 1.00 78.62 237 THR A O 1
ATOM 1868 N N . TYR A 1 238 ? 1.475 4.634 11.148 1.00 81.62 238 TYR A N 1
ATOM 1869 C CA . TYR A 1 238 ? 2.921 4.502 11.358 1.00 81.62 238 TYR A CA 1
ATOM 1870 C C . TYR A 1 238 ? 3.384 4.958 12.747 1.00 81.62 238 TYR A C 1
ATOM 1872 O O . TYR A 1 238 ? 4.583 4.968 13.035 1.00 81.62 238 TYR A O 1
ATOM 1880 N N . SER A 1 239 ? 2.448 5.253 13.649 1.00 83.38 239 SER A N 1
ATOM 1881 C CA . SER A 1 239 ? 2.718 5.375 15.083 1.00 83.38 239 SER A CA 1
ATOM 1882 C C . SER A 1 239 ? 2.731 3.990 15.738 1.00 83.38 239 SER A C 1
ATOM 1884 O O . SER A 1 239 ? 1.924 3.687 16.610 1.00 83.38 239 SER A O 1
ATOM 1886 N N . ILE A 1 240 ? 3.654 3.140 15.285 1.00 87.56 240 ILE A N 1
ATOM 1887 C CA . ILE A 1 240 ? 3.825 1.754 15.738 1.00 87.56 240 ILE A CA 1
ATOM 1888 C C . ILE A 1 240 ? 5.192 1.555 16.389 1.00 87.56 240 ILE A C 1
ATOM 1890 O O . ILE A 1 240 ? 6.130 2.332 16.168 1.00 87.56 240 ILE A O 1
ATOM 1894 N N . SER A 1 241 ? 5.313 0.492 17.181 1.00 89.31 241 SER A N 1
ATOM 1895 C CA . SER A 1 241 ? 6.601 0.096 17.744 1.00 89.31 241 SER A CA 1
ATOM 1896 C C . SER A 1 241 ? 7.498 -0.535 16.669 1.00 89.31 241 SER A C 1
ATOM 1898 O O . SER A 1 241 ? 7.023 -1.083 15.674 1.00 89.31 241 SER A O 1
ATOM 1900 N N . THR A 1 242 ? 8.818 -0.530 16.872 1.00 90.81 242 THR A N 1
ATOM 1901 C CA . THR A 1 242 ? 9.751 -1.207 15.948 1.00 90.81 242 THR A CA 1
ATOM 1902 C C . THR A 1 242 ? 9.470 -2.710 15.841 1.00 90.81 242 THR A C 1
ATOM 1904 O O . THR A 1 242 ? 9.641 -3.295 14.777 1.00 90.81 242 THR A O 1
ATOM 1907 N N . ILE A 1 243 ? 9.025 -3.348 16.929 1.00 92.44 243 ILE A N 1
ATOM 1908 C CA . ILE A 1 243 ? 8.701 -4.784 16.933 1.00 92.44 243 ILE A CA 1
ATOM 1909 C C . ILE A 1 243 ? 7.452 -5.052 16.086 1.00 92.44 243 ILE A C 1
ATOM 1911 O O . ILE A 1 243 ? 7.405 -6.037 15.355 1.00 92.44 243 ILE A O 1
ATOM 1915 N N . GLU A 1 244 ? 6.465 -4.163 16.150 1.00 91.62 244 GLU A N 1
ATOM 1916 C CA . GLU A 1 244 ? 5.283 -4.225 15.295 1.00 91.62 244 GLU A CA 1
ATOM 1917 C C . GLU A 1 244 ? 5.625 -3.956 13.822 1.00 91.62 244 GLU A C 1
ATOM 1919 O O . GLU A 1 244 ? 5.170 -4.680 12.944 1.00 91.62 244 GLU A O 1
ATOM 1924 N N . ALA A 1 245 ? 6.520 -3.007 13.528 1.00 92.88 245 ALA A N 1
ATOM 1925 C CA . ALA A 1 245 ? 7.026 -2.827 12.166 1.00 92.88 245 ALA A CA 1
ATOM 1926 C C . ALA A 1 245 ? 7.708 -4.108 11.639 1.00 92.88 245 ALA A C 1
ATOM 1928 O O . ALA A 1 245 ? 7.471 -4.521 10.502 1.00 92.88 245 ALA A O 1
ATOM 1929 N N . LEU A 1 246 ? 8.517 -4.779 12.470 1.00 94.38 246 LEU A N 1
ATOM 1930 C CA . LEU A 1 246 ? 9.164 -6.049 12.117 1.00 94.38 246 LEU A CA 1
ATOM 1931 C C . LEU A 1 246 ? 8.159 -7.191 11.894 1.00 94.38 246 LEU A C 1
ATOM 1933 O O . LEU A 1 246 ? 8.402 -8.047 11.041 1.00 94.38 246 LEU A O 1
ATOM 1937 N N . SER A 1 247 ? 7.033 -7.226 12.613 1.00 94.50 247 SER A N 1
ATOM 1938 C CA . SER A 1 247 ? 5.994 -8.238 12.377 1.00 94.50 247 SER A CA 1
ATOM 1939 C C . SER A 1 247 ? 5.214 -7.979 11.084 1.00 94.50 247 SER A C 1
ATOM 1941 O O . SER A 1 247 ? 4.902 -8.928 10.355 1.00 94.50 247 SER A O 1
ATOM 1943 N N . ILE A 1 248 ? 4.979 -6.709 10.736 1.00 93.81 248 ILE A N 1
ATOM 1944 C CA . ILE A 1 248 ? 4.435 -6.315 9.427 1.00 93.81 248 ILE A CA 1
ATOM 1945 C C . ILE A 1 248 ? 5.399 -6.736 8.312 1.00 93.81 248 ILE A C 1
ATOM 1947 O O . ILE A 1 248 ? 4.969 -7.346 7.334 1.00 93.81 248 ILE A O 1
ATOM 1951 N N . LEU A 1 249 ? 6.707 -6.523 8.484 1.00 94.50 249 LEU A N 1
ATOM 1952 C CA . LEU A 1 249 ? 7.705 -7.041 7.547 1.00 94.50 249 LEU A CA 1
ATOM 1953 C C . LEU A 1 249 ? 7.624 -8.567 7.412 1.00 94.50 249 LEU A C 1
ATOM 1955 O O . LEU A 1 249 ? 7.610 -9.078 6.295 1.00 94.50 249 LEU A O 1
ATOM 1959 N N . GLY A 1 250 ? 7.546 -9.304 8.523 1.00 95.00 250 GLY A N 1
ATOM 1960 C CA . GLY A 1 250 ? 7.369 -10.760 8.483 1.00 95.00 250 GLY A CA 1
ATOM 1961 C C . GLY A 1 250 ? 6.130 -11.172 7.681 1.00 95.00 250 GLY A C 1
ATOM 1962 O O . GLY A 1 250 ? 6.174 -12.127 6.910 1.00 95.00 250 GLY A O 1
ATOM 1963 N N . SER A 1 251 ? 5.056 -10.391 7.783 1.00 96.00 251 SER A N 1
ATOM 1964 C CA . SER A 1 251 ? 3.836 -10.576 6.996 1.00 96.00 251 SER A CA 1
ATOM 1965 C C . SER A 1 251 ? 4.071 -10.324 5.501 1.00 96.00 251 SER A C 1
ATOM 1967 O O . SER A 1 251 ? 3.620 -11.110 4.671 1.00 96.00 251 SER A O 1
ATOM 1969 N N . TYR A 1 252 ? 4.851 -9.300 5.132 1.00 95.19 252 TYR A N 1
ATOM 1970 C CA . TYR A 1 252 ? 5.230 -9.061 3.730 1.00 95.19 252 TYR A CA 1
ATOM 1971 C C . TYR A 1 252 ? 5.990 -10.258 3.154 1.00 95.19 252 TYR A C 1
ATOM 1973 O O . TYR A 1 252 ? 5.743 -10.640 2.012 1.00 95.19 252 TYR A O 1
ATOM 1981 N N . LEU A 1 253 ? 6.882 -10.872 3.940 1.00 94.69 253 LEU A N 1
ATOM 1982 C CA . LEU A 1 253 ? 7.628 -12.051 3.499 1.00 94.69 253 LEU A CA 1
ATOM 1983 C C . LEU A 1 253 ? 6.697 -13.234 3.191 1.00 94.69 253 LEU A C 1
ATOM 1985 O O . LEU A 1 253 ? 6.899 -13.906 2.185 1.00 94.69 253 LEU A O 1
ATOM 1989 N N . ILE A 1 254 ? 5.647 -13.447 3.993 1.00 95.38 254 ILE A N 1
ATOM 1990 C CA . ILE A 1 254 ? 4.626 -14.475 3.722 1.00 95.38 254 ILE A CA 1
ATOM 1991 C C . ILE A 1 254 ? 3.860 -14.153 2.428 1.00 95.38 254 ILE A C 1
ATOM 1993 O O . ILE A 1 254 ? 3.626 -15.046 1.614 1.00 95.38 254 ILE A O 1
ATOM 1997 N N . GLY A 1 255 ? 3.499 -12.884 2.208 1.00 95.69 255 GLY A N 1
ATOM 1998 C CA . GLY A 1 255 ? 2.869 -12.431 0.962 1.00 95.69 255 GLY A CA 1
ATOM 1999 C C . GLY A 1 255 ? 3.728 -12.704 -0.275 1.00 95.69 255 GLY A C 1
ATOM 2000 O O . GLY A 1 255 ? 3.230 -13.208 -1.282 1.00 95.69 255 GLY A O 1
ATOM 2001 N N . PHE A 1 256 ? 5.024 -12.405 -0.194 1.00 95.44 256 PHE A N 1
ATOM 2002 C CA . PHE A 1 256 ? 5.975 -12.661 -1.275 1.00 95.44 256 PHE A CA 1
ATOM 2003 C C . PHE A 1 256 ? 6.203 -14.150 -1.528 1.00 95.44 256 PHE A C 1
ATOM 2005 O O . PHE A 1 256 ? 6.200 -14.564 -2.687 1.00 95.44 256 PHE A O 1
ATOM 2012 N N . GLU A 1 257 ? 6.323 -14.955 -0.473 1.00 93.62 257 GLU A N 1
ATOM 2013 C CA . GLU A 1 257 ? 6.429 -16.411 -0.592 1.00 93.62 257 GLU A CA 1
ATOM 2014 C C . GLU A 1 257 ? 5.207 -16.991 -1.314 1.00 93.62 257 GLU A C 1
ATOM 2016 O O . GLU A 1 257 ? 5.345 -17.756 -2.268 1.00 93.62 257 GLU A O 1
ATOM 2021 N N . LEU A 1 258 ? 4.000 -16.560 -0.932 1.00 94.19 258 LEU A N 1
ATOM 2022 C CA . LEU A 1 258 ? 2.764 -17.050 -1.539 1.00 94.19 258 LEU A CA 1
ATOM 2023 C C . LEU A 1 258 ? 2.680 -16.731 -3.040 1.00 94.19 258 LEU A C 1
ATOM 2025 O O . LEU A 1 258 ? 2.244 -17.578 -3.820 1.00 94.19 258 LEU A O 1
ATOM 2029 N N . ILE A 1 259 ? 3.126 -15.545 -3.468 1.00 94.75 259 ILE A N 1
ATOM 2030 C CA . ILE A 1 259 ? 3.227 -15.232 -4.902 1.00 94.75 259 ILE A CA 1
ATOM 2031 C C . ILE A 1 259 ? 4.319 -16.063 -5.572 1.00 94.75 259 ILE A C 1
ATOM 2033 O O . ILE A 1 259 ? 4.084 -16.587 -6.660 1.00 94.75 259 ILE A O 1
ATOM 2037 N N . GLY A 1 260 ? 5.492 -16.179 -4.945 1.00 92.75 260 GLY A N 1
ATOM 2038 C CA . GLY A 1 260 ? 6.654 -16.880 -5.495 1.00 92.75 260 GLY A CA 1
ATOM 2039 C C . GLY A 1 260 ? 6.391 -18.359 -5.780 1.00 92.75 260 GLY A C 1
ATOM 2040 O O . GLY A 1 260 ? 6.911 -18.888 -6.760 1.00 92.75 260 GLY A O 1
ATOM 2041 N N . VAL A 1 261 ? 5.523 -18.997 -4.988 1.00 92.00 261 VAL A N 1
ATOM 2042 C CA . VAL A 1 261 ? 5.048 -20.372 -5.224 1.00 92.00 261 VAL A CA 1
ATOM 2043 C C . VAL A 1 261 ? 4.205 -20.487 -6.502 1.00 92.00 261 VAL A C 1
ATOM 2045 O O . VAL A 1 261 ? 4.191 -21.543 -7.133 1.00 92.00 261 VAL A O 1
ATOM 2048 N N . VAL A 1 262 ? 3.505 -19.422 -6.902 1.00 91.00 262 VAL A N 1
ATOM 2049 C CA . VAL A 1 262 ? 2.641 -19.414 -8.094 1.00 91.00 262 VAL A CA 1
ATOM 2050 C C . VAL A 1 262 ? 3.412 -18.995 -9.343 1.00 91.00 262 VAL A C 1
ATOM 2052 O O . VAL A 1 262 ? 3.324 -19.662 -10.374 1.00 91.00 262 VAL A O 1
ATOM 2055 N N . LEU A 1 263 ? 4.151 -17.887 -9.275 1.00 88.94 263 LEU A N 1
ATOM 2056 C CA . LEU A 1 263 ? 4.958 -17.396 -10.388 1.00 88.94 263 LEU A CA 1
ATOM 2057 C C . LEU A 1 263 ? 6.163 -16.601 -9.874 1.00 88.94 263 LEU A C 1
ATOM 2059 O O . LEU A 1 263 ? 6.008 -15.784 -8.960 1.00 88.94 263 LEU A O 1
ATOM 2063 N N . PRO A 1 264 ? 7.329 -16.718 -10.533 1.00 92.38 264 PRO A N 1
ATOM 2064 C CA . PRO A 1 264 ? 8.438 -15.815 -10.283 1.00 92.38 264 PRO A CA 1
ATOM 2065 C C . PRO A 1 264 ? 8.027 -14.345 -10.436 1.00 92.38 264 PRO A C 1
ATOM 2067 O O . PRO A 1 264 ? 7.176 -13.982 -11.260 1.00 92.38 264 PRO A O 1
ATOM 2070 N N . TYR A 1 265 ? 8.657 -13.485 -9.645 1.00 94.81 265 TYR A N 1
ATOM 2071 C CA . TYR A 1 265 ? 8.449 -12.043 -9.674 1.00 94.81 265 TYR A CA 1
ATOM 2072 C C . TYR A 1 265 ? 9.792 -11.312 -9.684 1.00 94.81 265 TYR A C 1
ATOM 2074 O O . TYR A 1 265 ? 10.810 -11.820 -9.213 1.00 94.81 265 TYR A O 1
ATOM 2082 N N . SER A 1 266 ? 9.794 -10.126 -10.279 1.00 95.81 266 SER A N 1
ATOM 2083 C CA . SER A 1 266 ? 10.972 -9.281 -10.471 1.00 95.81 266 SER A CA 1
ATOM 2084 C C . SER A 1 266 ? 11.135 -8.246 -9.353 1.00 95.81 266 SER A C 1
ATOM 2086 O O . SER A 1 266 ? 10.251 -8.053 -8.513 1.00 95.81 266 SER A O 1
ATOM 2088 N N . LEU A 1 267 ? 12.248 -7.507 -9.373 1.00 95.56 267 LEU A N 1
ATOM 2089 C CA . LEU A 1 267 ? 12.435 -6.334 -8.507 1.00 95.56 267 LEU A CA 1
ATOM 2090 C C . LEU A 1 267 ? 11.380 -5.247 -8.763 1.00 95.56 267 LEU A C 1
ATOM 2092 O O . LEU A 1 267 ? 10.997 -4.529 -7.839 1.00 95.56 267 LEU A O 1
ATOM 2096 N N . PHE A 1 268 ? 10.889 -5.133 -10.000 1.00 96.81 268 PHE A N 1
ATOM 2097 C CA . PHE A 1 268 ? 9.820 -4.194 -10.332 1.00 96.81 268 PHE A CA 1
ATOM 2098 C C . PHE A 1 268 ? 8.488 -4.609 -9.701 1.00 96.81 268 PHE A C 1
ATOM 2100 O O . PHE A 1 268 ? 7.812 -3.778 -9.098 1.00 96.81 268 PHE A O 1
ATOM 2107 N N . ASP A 1 269 ? 8.162 -5.902 -9.734 1.00 96.69 269 ASP A N 1
ATOM 2108 C CA . ASP A 1 269 ? 6.974 -6.433 -9.057 1.00 96.69 269 ASP A CA 1
ATOM 2109 C C . ASP A 1 269 ? 7.028 -6.181 -7.547 1.00 96.69 269 ASP A C 1
ATOM 2111 O O . ASP A 1 269 ? 6.038 -5.755 -6.952 1.00 96.69 269 ASP A O 1
ATOM 2115 N N . MET A 1 270 ? 8.201 -6.374 -6.934 1.00 95.94 270 MET A N 1
ATOM 2116 C CA . MET A 1 270 ? 8.423 -6.049 -5.525 1.00 95.94 270 MET A CA 1
ATOM 2117 C C . MET A 1 270 ? 8.189 -4.557 -5.246 1.00 95.94 270 MET A C 1
ATOM 2119 O O . MET A 1 270 ? 7.486 -4.224 -4.294 1.00 95.94 270 MET A O 1
ATOM 2123 N N . ALA A 1 271 ? 8.707 -3.656 -6.087 1.00 97.19 271 ALA A N 1
ATOM 2124 C CA . ALA A 1 271 ? 8.479 -2.218 -5.943 1.00 97.19 271 ALA A CA 1
ATOM 2125 C C . ALA A 1 271 ? 6.988 -1.848 -6.033 1.00 97.19 271 ALA A C 1
ATOM 2127 O O . ALA A 1 271 ? 6.505 -1.066 -5.209 1.00 97.19 271 ALA A O 1
ATOM 2128 N N . CYS A 1 272 ? 6.250 -2.427 -6.986 1.00 97.75 272 CYS A N 1
ATOM 2129 C CA . CYS A 1 272 ? 4.801 -2.252 -7.103 1.00 97.75 272 CYS A CA 1
ATOM 2130 C C . CYS A 1 272 ? 4.059 -2.760 -5.859 1.00 97.75 272 CYS A C 1
ATOM 2132 O O . CYS A 1 272 ? 3.260 -2.022 -5.287 1.00 97.75 272 CYS A O 1
ATOM 2134 N N . LEU A 1 273 ? 4.332 -3.991 -5.417 1.00 97.00 273 LEU A N 1
ATOM 2135 C CA . LEU A 1 273 ? 3.613 -4.627 -4.308 1.00 97.00 273 LEU A CA 1
ATOM 2136 C C . LEU A 1 273 ? 3.920 -3.981 -2.954 1.00 97.00 273 LEU A C 1
ATOM 2138 O O . LEU A 1 273 ? 2.999 -3.774 -2.171 1.00 97.00 273 LEU A O 1
ATOM 2142 N N . VAL A 1 274 ? 5.169 -3.587 -2.688 1.00 96.56 274 VAL A N 1
ATOM 2143 C CA . VAL A 1 274 ? 5.519 -2.849 -1.459 1.00 96.56 274 VAL A CA 1
ATOM 2144 C C . VAL A 1 274 ? 4.888 -1.454 -1.461 1.00 96.56 274 VAL A C 1
ATOM 2146 O O . VAL A 1 274 ? 4.346 -1.032 -0.443 1.00 96.56 274 VAL A O 1
ATOM 2149 N N . SER A 1 275 ? 4.882 -0.748 -2.597 1.00 96.94 275 SER A N 1
ATOM 2150 C CA . SER A 1 275 ? 4.246 0.582 -2.679 1.00 96.94 275 SER A CA 1
ATOM 2151 C C . SER A 1 275 ? 2.723 0.499 -2.535 1.00 96.94 275 SER A C 1
ATOM 2153 O O . SER A 1 275 ? 2.105 1.326 -1.862 1.00 96.94 275 SER A O 1
ATOM 2155 N N . TRP A 1 276 ? 2.111 -0.540 -3.113 1.00 95.88 276 TRP A N 1
ATOM 2156 C CA . TRP A 1 276 ? 0.713 -0.883 -2.860 1.00 95.88 276 TRP A CA 1
ATOM 2157 C C . TRP A 1 276 ? 0.476 -1.152 -1.379 1.00 95.88 276 TRP A C 1
ATOM 2159 O O . TRP A 1 276 ? -0.453 -0.604 -0.787 1.00 95.88 276 TRP A O 1
ATOM 2169 N N . ALA A 1 277 ? 1.365 -1.927 -0.756 1.00 95.06 277 ALA A N 1
ATOM 2170 C CA . ALA A 1 277 ? 1.259 -2.255 0.648 1.00 95.06 277 ALA A CA 1
ATOM 2171 C C . ALA A 1 277 ? 1.274 -1.024 1.541 1.00 95.06 277 ALA A C 1
ATOM 2173 O O . ALA A 1 277 ? 0.404 -0.899 2.399 1.00 95.06 277 ALA A O 1
ATOM 2174 N N . HIS A 1 278 ? 2.198 -0.106 1.304 1.00 94.19 278 HIS A N 1
ATOM 2175 C CA . HIS A 1 278 ? 2.283 1.140 2.052 1.00 94.19 278 HIS A CA 1
ATOM 2176 C C . HIS A 1 278 ? 1.051 2.017 1.839 1.00 94.19 278 HIS A C 1
ATOM 2178 O O . HIS A 1 278 ? 0.542 2.607 2.789 1.00 94.19 278 HIS A O 1
ATOM 2184 N N . THR A 1 279 ? 0.538 2.076 0.610 1.00 93.06 279 THR A N 1
ATOM 2185 C CA . THR A 1 279 ? -0.658 2.864 0.291 1.00 93.06 279 THR A CA 1
ATOM 2186 C C . THR A 1 279 ? -1.891 2.341 1.022 1.00 93.06 279 THR A C 1
ATOM 2188 O O . THR A 1 279 ? -2.591 3.135 1.652 1.00 93.06 279 THR A O 1
ATOM 2191 N N . VAL A 1 280 ? -2.124 1.025 1.003 1.00 92.25 280 VAL A N 1
ATOM 2192 C CA . VAL A 1 280 ? -3.233 0.398 1.740 1.00 92.25 280 VAL A CA 1
ATOM 2193 C C . VAL A 1 280 ? -3.056 0.569 3.247 1.00 92.25 280 VAL A C 1
ATOM 2195 O O . VAL A 1 280 ? -4.014 0.919 3.926 1.00 92.25 280 VAL A O 1
ATOM 2198 N N . GLU A 1 281 ? -1.837 0.389 3.766 1.00 90.50 281 GLU A N 1
ATOM 2199 C CA . GLU A 1 281 ? -1.546 0.565 5.193 1.00 90.50 281 GLU A CA 1
ATOM 2200 C C . GLU A 1 281 ? -1.898 1.989 5.637 1.00 90.50 281 GLU A C 1
ATOM 2202 O O . GLU A 1 281 ? -2.772 2.185 6.478 1.00 90.50 281 GLU A O 1
ATOM 2207 N N . LEU A 1 282 ? -1.316 2.997 4.982 1.00 89.88 282 LEU A N 1
ATOM 2208 C CA . LEU A 1 282 ? -1.564 4.408 5.273 1.00 89.88 282 LEU A CA 1
ATOM 2209 C C . LEU A 1 282 ? -3.043 4.787 5.161 1.00 89.88 282 LEU A C 1
ATOM 2211 O O . LEU A 1 282 ? -3.532 5.602 5.941 1.00 89.88 282 LEU A O 1
ATOM 2215 N N . LEU A 1 283 ? -3.771 4.221 4.200 1.00 90.94 283 LEU A N 1
ATOM 2216 C CA . LEU A 1 283 ? -5.190 4.515 4.029 1.00 90.94 283 LEU A CA 1
ATOM 2217 C C . LEU A 1 283 ? -6.090 3.709 4.973 1.00 90.94 283 LEU A C 1
ATOM 2219 O O . LEU A 1 283 ? -7.233 4.125 5.156 1.00 90.94 283 LEU A O 1
ATOM 2223 N N . GLY A 1 284 ? -5.594 2.666 5.646 1.00 86.44 284 GLY A N 1
ATOM 2224 C CA . GLY A 1 284 ? -6.337 1.802 6.579 1.00 86.44 284 GLY A CA 1
ATOM 2225 C C . GLY A 1 284 ? -7.020 2.530 7.735 1.00 86.44 284 GLY A C 1
ATOM 2226 O O . GLY A 1 284 ? -8.006 2.052 8.294 1.00 86.44 284 GLY A O 1
ATOM 2227 N N . HIS A 1 285 ? -6.520 3.714 8.079 1.00 85.81 285 HIS A N 1
ATOM 2228 C CA . HIS A 1 285 ? -7.053 4.580 9.129 1.00 85.81 285 HIS A CA 1
ATOM 2229 C C . HIS A 1 285 ? -7.939 5.713 8.589 1.00 85.81 285 HIS A C 1
ATOM 2231 O O . HIS A 1 285 ? -8.335 6.590 9.340 1.00 85.81 285 HIS A O 1
ATOM 2237 N N . THR A 1 286 ? -8.247 5.727 7.296 1.00 86.06 286 THR A N 1
ATOM 2238 C CA . THR A 1 286 ? -9.021 6.792 6.634 1.00 86.06 286 THR A CA 1
ATOM 2239 C C . THR A 1 286 ? -10.394 6.286 6.202 1.00 86.06 286 THR A C 1
ATOM 2241 O O . THR A 1 286 ? -10.630 5.075 6.152 1.00 86.06 286 THR A O 1
ATOM 2244 N N . GLU A 1 287 ? -11.295 7.190 5.807 1.00 81.38 287 GLU A N 1
ATOM 2245 C CA . GLU A 1 287 ? -12.604 6.801 5.248 1.00 81.38 287 GLU A CA 1
ATOM 2246 C C . GLU A 1 287 ? -12.485 5.930 3.982 1.00 81.38 287 GLU A C 1
ATOM 2248 O O . GLU A 1 287 ? -13.400 5.173 3.652 1.00 81.38 287 GLU A O 1
ATOM 2253 N N . LEU A 1 288 ? -11.357 6.012 3.270 1.00 81.44 288 LEU A N 1
ATOM 2254 C CA . LEU A 1 288 ? -11.098 5.205 2.079 1.00 81.44 288 LEU A CA 1
ATOM 2255 C C . LEU A 1 288 ? -10.629 3.784 2.416 1.00 81.44 288 LEU A C 1
ATOM 2257 O O . LEU A 1 288 ? -10.854 2.884 1.606 1.00 81.44 288 LEU A O 1
ATOM 2261 N N . SER A 1 289 ? -10.020 3.561 3.589 1.00 75.00 289 SER A N 1
ATOM 2262 C CA . SER A 1 289 ? -9.430 2.299 4.098 1.00 75.00 289 SER A CA 1
ATOM 2263 C C . SER A 1 289 ? -8.361 1.601 3.251 1.00 75.00 289 SER A C 1
ATOM 2265 O O . SER A 1 289 ? -7.538 0.884 3.796 1.00 75.00 289 SER A O 1
ATOM 2267 N N . TRP A 1 290 ? -8.355 1.782 1.937 1.00 76.25 290 TRP A N 1
ATOM 2268 C CA . TRP A 1 290 ? -7.469 1.098 0.997 1.00 76.25 290 TRP A CA 1
ATOM 2269 C C . TRP A 1 290 ? -7.061 2.060 -0.114 1.00 76.25 290 TRP A C 1
ATOM 2271 O O . TRP A 1 290 ? -5.920 2.476 -0.205 1.00 76.25 290 TRP A O 1
ATOM 2281 N N . SER A 1 291 ? -8.027 2.414 -0.958 1.00 77.12 291 SER A N 1
ATOM 2282 C CA . SER A 1 291 ? -7.938 3.312 -2.109 1.00 77.12 291 SER A CA 1
ATOM 2283 C C . SER A 1 291 ? -9.375 3.660 -2.522 1.00 77.12 291 SER A C 1
ATOM 2285 O O . SER A 1 291 ? -10.322 3.031 -2.042 1.00 77.12 291 SER A O 1
ATOM 2287 N N . PRO A 1 292 ? -9.614 4.600 -3.447 1.00 80.88 292 PRO A N 1
ATOM 2288 C CA . PRO A 1 292 ? -10.889 4.636 -4.153 1.00 80.88 292 PRO A CA 1
ATOM 2289 C C . PRO A 1 292 ? -11.181 3.281 -4.815 1.00 80.88 292 PRO A C 1
ATOM 2291 O O . PRO A 1 292 ? -10.255 2.551 -5.183 1.00 80.88 292 PRO A O 1
ATOM 2294 N N . ASN A 1 293 ? -12.466 2.940 -4.941 1.00 86.38 293 ASN A N 1
ATOM 2295 C CA . ASN A 1 293 ? -12.874 1.671 -5.536 1.00 86.38 293 ASN A CA 1
ATOM 2296 C C . ASN A 1 293 ? -12.424 1.565 -6.997 1.00 86.38 293 ASN A C 1
ATOM 2298 O O . ASN A 1 293 ? -12.309 2.585 -7.683 1.00 86.38 293 ASN A O 1
ATOM 2302 N N . GLY A 1 294 ? -12.207 0.344 -7.479 1.00 88.88 294 GLY A N 1
ATOM 2303 C CA . GLY A 1 294 ? -11.836 0.101 -8.874 1.00 88.88 294 GLY A CA 1
ATOM 2304 C C . GLY A 1 294 ? -10.352 0.255 -9.198 1.00 88.88 294 GLY A C 1
ATOM 2305 O O . GLY A 1 294 ? -9.987 0.227 -10.375 1.00 88.88 294 GLY A O 1
ATOM 2306 N N . HIS A 1 295 ? -9.489 0.415 -8.190 1.00 94.62 295 HIS A N 1
ATOM 2307 C CA . HIS A 1 295 ? -8.045 0.349 -8.403 1.00 94.62 295 HIS A CA 1
ATOM 2308 C C . HIS A 1 295 ? -7.668 -1.060 -8.914 1.00 94.62 295 HIS A C 1
ATOM 2310 O O . HIS A 1 295 ? -8.115 -2.045 -8.317 1.00 94.62 295 HIS A O 1
ATOM 2316 N N . PRO A 1 296 ? -6.851 -1.208 -9.977 1.00 94.12 296 PRO A N 1
ATOM 2317 C CA . PRO A 1 296 ? -6.575 -2.517 -10.581 1.00 94.12 296 PRO A CA 1
ATOM 2318 C C . PRO A 1 296 ? -6.027 -3.560 -9.599 1.00 94.12 296 PRO A C 1
ATOM 2320 O O . PRO A 1 296 ? -6.416 -4.719 -9.657 1.00 94.12 296 PRO A O 1
ATOM 2323 N N . MET A 1 297 ? -5.191 -3.146 -8.643 1.00 94.44 297 MET A N 1
ATOM 2324 C CA . MET A 1 297 ? -4.629 -4.040 -7.616 1.00 94.44 297 MET A CA 1
ATOM 2325 C C . MET A 1 297 ? -5.637 -4.447 -6.522 1.00 94.44 297 MET A C 1
ATOM 2327 O O . MET A 1 297 ? -5.361 -5.347 -5.739 1.00 94.44 297 MET A O 1
ATOM 2331 N N . ARG A 1 298 ? -6.813 -3.808 -6.465 1.00 91.81 298 ARG A N 1
ATOM 2332 C CA . ARG A 1 298 ? -7.868 -4.051 -5.464 1.00 91.81 298 ARG A CA 1
ATOM 2333 C C . ARG A 1 298 ? -9.079 -4.796 -6.027 1.00 91.81 298 ARG A C 1
ATOM 2335 O O . ARG A 1 298 ? -9.832 -5.399 -5.265 1.00 91.81 298 ARG A O 1
ATOM 2342 N N . ILE A 1 299 ? -9.274 -4.763 -7.346 1.00 92.38 299 ILE A N 1
ATOM 2343 C CA . ILE A 1 299 ? -10.539 -5.144 -7.990 1.00 92.38 299 ILE A CA 1
ATOM 2344 C C . ILE A 1 299 ? -11.006 -6.564 -7.643 1.00 92.38 299 ILE A C 1
ATOM 2346 O O . ILE A 1 299 ? -12.193 -6.787 -7.429 1.00 92.38 299 ILE A O 1
ATOM 2350 N N . ILE A 1 300 ? -10.076 -7.512 -7.513 1.00 93.81 300 ILE A N 1
ATOM 2351 C CA . ILE A 1 300 ? -10.399 -8.901 -7.167 1.00 93.81 300 ILE A CA 1
ATOM 2352 C C . ILE A 1 300 ? -10.922 -8.997 -5.727 1.00 93.81 300 ILE A C 1
ATOM 2354 O O . ILE A 1 300 ? -11.913 -9.681 -5.483 1.00 93.81 300 ILE A O 1
ATOM 2358 N N . ALA A 1 301 ? -10.306 -8.286 -4.778 1.00 92.56 301 ALA A N 1
ATOM 2359 C CA . ALA A 1 301 ? -10.776 -8.258 -3.394 1.00 92.56 301 ALA A CA 1
ATOM 2360 C C . ALA A 1 301 ? -12.172 -7.620 -3.287 1.00 92.56 301 ALA A C 1
ATOM 2362 O O . ALA A 1 301 ? -13.025 -8.158 -2.584 1.00 92.56 301 ALA A O 1
ATOM 2363 N N . GLU A 1 302 ? -12.415 -6.536 -4.036 1.00 91.81 302 GLU A N 1
ATOM 2364 C CA . GLU A 1 302 ? -13.725 -5.871 -4.125 1.00 91.81 302 GLU A CA 1
ATOM 2365 C C . GLU A 1 302 ? -14.811 -6.781 -4.706 1.00 91.81 302 GLU A C 1
ATOM 2367 O O . GLU A 1 302 ? -15.902 -6.884 -4.148 1.00 91.81 302 GLU A O 1
ATOM 2372 N N . TRP A 1 303 ? -14.534 -7.463 -5.820 1.00 93.56 303 TRP A N 1
ATOM 2373 C CA . TRP A 1 303 ? -15.506 -8.366 -6.445 1.00 93.56 303 TRP A CA 1
ATOM 2374 C C . TRP A 1 303 ? -15.847 -9.564 -5.563 1.00 93.56 303 TRP A C 1
ATOM 2376 O O . TRP A 1 303 ? -16.983 -10.035 -5.578 1.00 93.56 303 TRP A O 1
ATOM 2386 N N . CYS A 1 304 ? -14.891 -10.022 -4.757 1.00 94.06 304 CYS A N 1
ATOM 2387 C CA . CYS A 1 304 ? -15.111 -11.078 -3.777 1.00 94.06 304 CYS A CA 1
ATOM 2388 C C . CYS A 1 304 ? -15.759 -10.578 -2.470 1.00 94.06 304 CYS A C 1
ATOM 2390 O O . CYS A 1 304 ? -16.056 -11.398 -1.598 1.00 94.06 304 CYS A O 1
ATOM 2392 N N . GLY A 1 305 ? -15.968 -9.266 -2.293 1.00 92.44 305 GLY A N 1
ATOM 2393 C CA . GLY A 1 305 ? -16.489 -8.690 -1.047 1.00 92.44 305 GLY A CA 1
ATOM 2394 C C . GLY A 1 305 ? -15.587 -8.975 0.159 1.00 92.44 305 GLY A C 1
ATOM 2395 O O . GLY A 1 305 ? -16.072 -9.257 1.266 1.00 92.44 305 GLY A O 1
ATOM 2396 N N . LEU A 1 306 ? -14.274 -9.012 -0.077 1.00 94.00 306 LEU A N 1
ATOM 2397 C CA . LEU A 1 306 ? -13.257 -9.331 0.921 1.00 94.00 306 LEU A CA 1
ATOM 2398 C C . LEU A 1 306 ? -12.551 -8.091 1.456 1.00 94.00 306 LEU A C 1
ATOM 2400 O O . LEU A 1 306 ? -11.821 -8.219 2.428 1.00 94.00 306 LEU A O 1
ATOM 2404 N N . GLU A 1 307 ? -12.760 -6.911 0.886 1.00 91.31 307 GLU A N 1
ATOM 2405 C CA . GLU A 1 307 ? -12.113 -5.683 1.337 1.00 91.31 307 GLU A CA 1
ATOM 2406 C C . GLU A 1 307 ? -12.487 -5.323 2.784 1.00 91.31 307 GLU A C 1
ATOM 2408 O O . GLU A 1 307 ? -13.666 -5.314 3.141 1.00 91.31 307 GLU A O 1
ATOM 2413 N N . LEU A 1 308 ? -11.486 -5.004 3.608 1.00 90.12 308 LEU A N 1
ATOM 2414 C CA . LEU A 1 308 ? -11.688 -4.454 4.945 1.00 90.12 308 LEU A CA 1
ATOM 2415 C C . LEU A 1 308 ? -11.892 -2.942 4.858 1.00 90.12 308 LEU A C 1
ATOM 2417 O O . LEU A 1 308 ? -11.067 -2.208 4.312 1.00 90.12 308 LEU A O 1
ATOM 2421 N N . LYS A 1 309 ? -13.017 -2.479 5.396 1.00 87.38 309 LYS A N 1
ATOM 2422 C CA . LYS A 1 309 ? -13.459 -1.082 5.348 1.00 87.38 309 LYS A CA 1
ATOM 2423 C C . LYS A 1 309 ? -13.047 -0.329 6.606 1.00 87.38 309 LYS A C 1
ATOM 2425 O O . LYS A 1 309 ? -12.947 -0.901 7.689 1.00 87.38 309 LYS A O 1
ATOM 2430 N N . GLY A 1 310 ? -12.927 0.994 6.506 1.00 82.94 310 GLY A N 1
ATOM 2431 C CA . GLY A 1 310 ? -12.480 1.836 7.627 1.00 82.94 310 GLY A CA 1
ATOM 2432 C C . GLY A 1 310 ? -13.375 1.710 8.864 1.00 82.94 310 GLY A C 1
ATOM 2433 O O . GLY A 1 310 ? -12.894 1.702 9.996 1.00 82.94 310 GLY A O 1
ATOM 2434 N N . ALA A 1 311 ? -14.682 1.511 8.661 1.00 83.88 311 ALA A N 1
ATOM 2435 C CA . ALA A 1 311 ? -15.634 1.255 9.740 1.00 83.88 311 ALA A CA 1
ATOM 2436 C C . ALA A 1 311 ? -15.389 -0.088 10.458 1.00 83.88 311 ALA A C 1
ATOM 2438 O O . ALA A 1 311 ? -15.616 -0.183 11.662 1.00 83.88 311 ALA A O 1
ATOM 2439 N N . GLU A 1 312 ? -14.920 -1.112 9.743 1.00 88.38 312 GLU A N 1
ATOM 2440 C CA . GLU A 1 312 ? -14.600 -2.436 10.296 1.00 88.38 312 GLU A CA 1
ATOM 2441 C C . GLU A 1 312 ? -13.302 -2.386 11.107 1.00 88.38 312 GLU A C 1
ATOM 2443 O O . GLU A 1 312 ? -13.263 -2.924 12.216 1.00 88.38 312 GLU A O 1
ATOM 2448 N N . HIS A 1 313 ? -12.290 -1.655 10.622 1.00 88.69 313 HIS A N 1
ATOM 2449 C CA . HIS A 1 313 ? -11.066 -1.396 11.386 1.00 88.69 313 HIS A CA 1
ATOM 2450 C C . HIS A 1 313 ? -11.338 -0.517 12.617 1.00 88.69 313 HIS A C 1
ATOM 2452 O O . HIS A 1 313 ? -10.877 -0.788 13.720 1.00 88.69 313 HIS A O 1
ATOM 2458 N N . THR A 1 314 ? -12.175 0.511 12.477 1.00 85.12 314 THR A N 1
ATOM 2459 C CA . THR A 1 314 ? -12.606 1.330 13.621 1.00 85.12 314 THR A CA 1
ATOM 2460 C C . THR A 1 314 ? -13.327 0.480 14.667 1.00 85.12 314 THR A C 1
ATOM 2462 O O . THR A 1 314 ? -13.147 0.688 15.867 1.00 85.12 314 THR A O 1
ATOM 2465 N N . MET A 1 315 ? -14.129 -0.497 14.231 1.00 87.56 315 MET A N 1
ATOM 2466 C CA . MET A 1 315 ? -14.755 -1.458 15.133 1.00 87.56 315 MET A CA 1
ATOM 2467 C C . MET A 1 315 ? -13.675 -2.213 15.925 1.00 87.56 315 MET A C 1
ATOM 2469 O O . MET A 1 315 ? -13.785 -2.286 17.145 1.00 87.56 315 MET A O 1
ATOM 2473 N N . HIS A 1 316 ? -12.601 -2.695 15.290 1.00 91.94 316 HIS A N 1
ATOM 2474 C CA . HIS A 1 316 ? -11.492 -3.351 15.997 1.00 91.94 316 HIS A CA 1
ATOM 2475 C C . HIS A 1 316 ? -10.965 -2.503 17.170 1.00 91.94 316 HIS A C 1
ATOM 2477 O O . HIS A 1 316 ? -10.912 -2.982 18.301 1.00 91.94 316 HIS A O 1
ATOM 2483 N N . HIS A 1 317 ? -10.697 -1.213 16.961 1.00 87.25 317 HIS A N 1
ATOM 2484 C CA . HIS A 1 317 ? -10.267 -0.326 18.052 1.00 87.25 317 HIS A CA 1
ATOM 2485 C C . HIS A 1 317 ? -11.314 -0.162 19.172 1.00 87.25 317 HIS A C 1
ATOM 2487 O O . HIS A 1 317 ? -10.962 0.107 20.320 1.00 87.25 317 HIS A O 1
ATOM 2493 N N . GLN A 1 318 ? -12.604 -0.345 18.874 1.00 86.12 318 GLN A N 1
ATOM 2494 C CA . GLN A 1 318 ? -13.686 -0.311 19.868 1.00 86.12 318 GLN A CA 1
ATOM 2495 C C . GLN A 1 318 ? -13.881 -1.650 20.591 1.00 86.12 318 GLN A C 1
ATOM 2497 O O . GLN A 1 318 ? -14.197 -1.666 21.784 1.00 86.12 318 GLN A O 1
ATOM 2502 N N . LYS A 1 319 ? -13.716 -2.775 19.887 1.00 90.25 319 LYS A N 1
ATOM 2503 C CA . LYS A 1 319 ? -13.755 -4.137 20.432 1.00 90.25 319 LYS A CA 1
ATOM 2504 C C . LYS A 1 319 ? -12.482 -4.878 19.995 1.00 90.25 319 LYS A C 1
ATOM 2506 O O . LYS A 1 319 ? -12.520 -5.642 19.027 1.00 90.25 319 LYS A O 1
ATOM 2511 N N . PRO A 1 320 ? -11.374 -4.736 20.745 1.00 91.38 320 PRO A N 1
ATOM 2512 C CA . PRO A 1 320 ? -10.054 -5.234 20.333 1.00 91.38 320 PRO A CA 1
ATOM 2513 C C . PRO A 1 320 ? -9.906 -6.763 20.266 1.00 91.38 320 PRO A C 1
ATOM 2515 O O . PRO A 1 320 ? -8.809 -7.277 20.093 1.00 91.38 320 PRO A O 1
ATOM 2518 N N . LEU A 1 321 ? -10.991 -7.523 20.444 1.00 95.69 321 LEU A N 1
ATOM 2519 C CA . LEU A 1 321 ? -11.018 -8.984 20.341 1.00 95.69 321 LEU A CA 1
ATOM 2520 C C . LEU A 1 321 ? -11.745 -9.486 19.078 1.00 95.69 321 LEU A C 1
ATOM 2522 O O . LEU A 1 321 ? -12.163 -10.644 19.041 1.00 95.69 321 LEU A O 1
ATOM 2526 N N . SER A 1 322 ? -11.878 -8.629 18.069 1.00 95.44 322 SER A N 1
ATOM 2527 C CA . SER A 1 322 ? -12.553 -8.880 16.786 1.00 95.44 322 SER A CA 1
ATOM 2528 C C . SER A 1 322 ? -11.888 -8.076 15.667 1.00 95.44 322 SER A C 1
ATOM 2530 O O . SER A 1 322 ? -11.195 -7.107 15.971 1.00 95.44 322 SER A O 1
ATOM 2532 N N . ASN A 1 323 ? -12.121 -8.451 14.404 1.00 95.81 323 ASN A N 1
ATOM 2533 C CA . ASN A 1 323 ? -11.573 -7.798 13.205 1.00 95.81 323 ASN A CA 1
ATOM 2534 C C . ASN A 1 323 ? -10.044 -7.627 13.266 1.00 95.81 323 ASN A C 1
ATOM 2536 O O . ASN A 1 323 ? -9.539 -6.509 13.283 1.00 95.81 323 ASN A O 1
ATOM 2540 N N . PHE A 1 324 ? -9.303 -8.730 13.381 1.00 96.25 324 PHE A N 1
ATOM 2541 C CA . PHE A 1 324 ? -7.841 -8.696 13.523 1.00 96.25 324 PHE A CA 1
ATOM 2542 C C . PHE A 1 324 ? -7.095 -8.504 12.203 1.00 96.25 324 PHE A C 1
ATOM 2544 O O . PHE A 1 324 ? -5.897 -8.229 12.210 1.00 96.25 324 PHE A O 1
ATOM 2551 N N . SER A 1 325 ? -7.758 -8.699 11.075 1.00 94.88 325 SER A N 1
ATOM 2552 C CA . SER A 1 325 ? -7.144 -8.499 9.769 1.00 94.88 325 SER A CA 1
ATOM 2553 C C . SER A 1 325 ? -6.925 -7.007 9.511 1.00 94.88 325 SER A C 1
ATOM 2555 O O . SER A 1 325 ? -7.591 -6.160 10.112 1.00 94.88 325 SER A O 1
ATOM 2557 N N . LYS A 1 326 ? -5.998 -6.667 8.615 1.00 88.62 326 LYS A N 1
ATOM 2558 C CA . LYS A 1 326 ? -5.735 -5.269 8.237 1.00 88.62 326 LYS A CA 1
ATOM 2559 C C . LYS A 1 326 ? -6.321 -4.930 6.880 1.00 88.62 326 LYS A C 1
ATOM 2561 O O . LYS A 1 326 ? -6.771 -3.808 6.658 1.00 88.62 326 LYS A O 1
ATOM 2566 N N . ARG A 1 327 ? -6.291 -5.896 5.964 1.00 91.38 327 ARG A N 1
ATOM 2567 C CA . ARG A 1 327 ? -6.586 -5.676 4.549 1.00 91.38 327 ARG A CA 1
ATOM 2568 C C . ARG A 1 327 ? -7.847 -6.395 4.150 1.00 91.38 327 ARG A C 1
ATOM 2570 O O . ARG A 1 327 ? -8.766 -5.765 3.632 1.00 91.38 327 ARG A O 1
ATOM 2577 N N . LEU A 1 328 ? -7.899 -7.700 4.372 1.00 95.19 328 LEU A N 1
ATOM 2578 C CA . LEU A 1 328 ? -9.002 -8.523 3.921 1.00 95.19 328 LEU A CA 1
ATOM 2579 C C . LEU A 1 328 ? -9.844 -8.923 5.127 1.00 95.19 328 LEU A C 1
ATOM 2581 O O . LEU A 1 328 ? -9.347 -9.246 6.186 1.00 95.19 328 LEU A O 1
ATOM 2585 N N . THR A 1 329 ? -11.155 -8.998 4.973 1.00 95.62 329 THR A N 1
ATOM 2586 C CA . THR A 1 329 ? -12.034 -9.612 5.982 1.00 95.62 329 THR A CA 1
ATOM 2587 C C . THR A 1 329 ? -11.945 -11.144 5.969 1.00 95.62 329 THR A C 1
ATOM 2589 O O . THR A 1 329 ? -12.672 -11.815 6.700 1.00 95.62 329 THR A O 1
ATOM 2592 N N . LEU A 1 330 ? -11.078 -11.712 5.122 1.00 97.06 330 LEU A N 1
ATOM 2593 C CA . LEU A 1 330 ? -10.988 -13.137 4.823 1.00 97.06 330 LEU A CA 1
ATOM 2594 C C . LEU A 1 330 ? -10.726 -13.976 6.077 1.00 97.06 330 LEU A C 1
ATOM 2596 O O . LEU A 1 330 ? -11.521 -14.862 6.391 1.00 97.06 330 LEU A O 1
ATOM 2600 N N . PHE A 1 331 ? -9.646 -13.700 6.810 1.00 98.25 331 PHE A N 1
ATOM 2601 C CA . PHE A 1 331 ? -9.279 -14.517 7.969 1.00 98.25 331 PHE A CA 1
ATOM 2602 C C . PHE A 1 331 ? -10.212 -14.290 9.154 1.00 98.25 331 PHE A C 1
ATOM 2604 O O . PHE A 1 331 ? -10.562 -15.244 9.847 1.00 98.25 331 PHE A O 1
ATOM 2611 N N . ASP A 1 332 ? -10.716 -13.070 9.331 1.00 98.00 332 ASP A N 1
ATOM 2612 C CA . ASP A 1 332 ? -11.762 -12.814 10.318 1.00 98.00 332 ASP A CA 1
ATOM 2613 C C . ASP A 1 332 ? -13.042 -13.610 10.048 1.00 98.00 332 ASP A C 1
ATOM 2615 O O . ASP A 1 332 ? -13.639 -14.149 10.982 1.00 98.00 332 ASP A O 1
ATOM 2619 N N . LYS A 1 333 ? -13.450 -13.740 8.781 1.00 97.25 333 LYS A N 1
ATOM 2620 C CA . LYS A 1 333 ? -14.595 -14.572 8.387 1.00 97.25 333 LYS A CA 1
ATOM 2621 C C . LYS A 1 333 ? -14.305 -16.062 8.586 1.00 97.25 333 LYS A C 1
ATOM 2623 O O . LYS A 1 333 ? -15.133 -16.755 9.171 1.00 97.25 333 LYS A O 1
ATOM 2628 N N . ILE A 1 334 ? -13.135 -16.546 8.157 1.00 98.00 334 ILE A N 1
ATOM 2629 C CA . ILE A 1 334 ? -12.732 -17.960 8.293 1.00 98.00 334 ILE A CA 1
ATOM 2630 C C . ILE A 1 334 ? -12.697 -18.394 9.763 1.00 98.00 334 ILE A C 1
ATOM 2632 O O . ILE A 1 334 ? -13.181 -19.471 10.104 1.00 98.00 334 ILE A O 1
ATOM 2636 N N . PHE A 1 335 ? -12.140 -17.563 10.642 1.00 98.12 335 PHE A N 1
ATOM 2637 C CA . PHE A 1 335 ? -11.945 -17.903 12.052 1.00 98.12 335 PHE A CA 1
ATOM 2638 C C . PHE A 1 335 ? -13.059 -17.399 12.978 1.00 98.12 335 PHE A C 1
ATOM 2640 O O . PHE A 1 335 ? -12.930 -17.524 14.199 1.00 98.12 335 PHE A O 1
ATOM 2647 N N . GLY A 1 336 ? -14.138 -16.834 12.428 1.00 97.25 336 GLY A N 1
ATOM 2648 C CA . GLY A 1 336 ? -15.281 -16.350 13.205 1.00 97.25 336 GLY A CA 1
ATOM 2649 C C . GLY A 1 336 ? -14.944 -15.184 14.140 1.00 97.25 336 GLY A C 1
ATOM 2650 O O . GLY A 1 336 ? -15.524 -15.075 15.217 1.00 97.25 336 GLY A O 1
ATOM 2651 N N . THR A 1 337 ? -13.984 -14.336 13.762 1.00 97.50 337 THR A N 1
ATOM 2652 C CA . THR A 1 337 ? -13.608 -13.115 14.498 1.00 97.50 337 THR A CA 1
ATOM 2653 C C . THR A 1 337 ? -14.095 -11.835 13.819 1.00 97.50 337 THR A C 1
ATOM 2655 O O . THR A 1 337 ? -13.842 -10.748 14.339 1.00 97.50 337 THR A O 1
ATOM 2658 N N . TYR A 1 338 ? -14.819 -11.957 12.700 1.00 97.25 338 TYR A N 1
ATOM 2659 C CA . TYR A 1 338 ? -15.474 -10.837 12.031 1.00 97.25 338 TYR A CA 1
ATOM 2660 C C . TYR A 1 338 ? -16.654 -10.311 12.852 1.00 97.25 338 TYR A C 1
ATOM 2662 O O . TYR A 1 338 ? -17.590 -11.046 13.165 1.00 97.25 338 TYR A O 1
ATOM 2670 N N . GLU A 1 339 ? -16.629 -9.017 13.134 1.00 94.62 339 GLU A N 1
ATOM 2671 C CA . GLU A 1 339 ? -17.692 -8.274 13.791 1.00 94.62 339 GLU A CA 1
ATOM 2672 C C . GLU A 1 339 ? -18.118 -7.119 12.871 1.00 94.62 339 GLU A C 1
ATOM 2674 O O . GLU A 1 339 ? -17.312 -6.225 12.578 1.00 94.62 339 GLU A O 1
ATOM 2679 N N . PRO A 1 340 ? -19.379 -7.090 12.413 1.00 91.38 340 PRO A N 1
ATOM 2680 C CA . PRO A 1 340 ? -19.845 -6.036 11.528 1.00 91.38 340 PRO A CA 1
ATOM 2681 C C . PRO A 1 340 ? -19.899 -4.683 12.263 1.00 91.38 340 PRO A C 1
ATOM 2683 O O . PRO A 1 340 ? -20.218 -4.629 13.457 1.00 91.38 340 PRO A O 1
ATOM 2686 N N . PRO A 1 341 ? -19.673 -3.553 11.570 1.00 85.19 341 PRO A N 1
ATOM 2687 C CA . PRO A 1 341 ? -19.841 -2.237 12.172 1.00 85.19 341 PRO A CA 1
ATOM 2688 C C . PRO A 1 341 ? -21.286 -2.048 12.657 1.00 85.19 341 PRO A C 1
ATOM 2690 O O . PRO A 1 341 ? -22.239 -2.186 11.890 1.00 85.19 341 PRO A O 1
ATOM 2693 N N . THR A 1 342 ? -21.484 -1.709 13.935 1.00 74.31 342 THR A N 1
ATOM 2694 C CA . THR A 1 342 ? -22.834 -1.459 14.471 1.00 74.31 342 THR A CA 1
ATOM 2695 C C . THR A 1 342 ? -23.497 -0.269 13.766 1.00 74.31 342 THR A C 1
ATOM 2697 O O . THR A 1 342 ? -23.127 0.882 14.011 1.00 74.31 342 THR A O 1
ATOM 2700 N N . ALA A 1 343 ? -24.547 -0.530 12.979 1.00 55.94 343 ALA A N 1
ATOM 2701 C CA . ALA A 1 343 ? -25.314 0.476 12.229 1.00 55.94 343 ALA A CA 1
ATOM 2702 C C . ALA A 1 343 ? -25.860 1.642 13.091 1.00 55.94 343 ALA A C 1
ATOM 2704 O O . ALA A 1 343 ? -26.159 2.716 12.576 1.00 55.94 343 ALA A O 1
ATOM 2705 N N . GLY A 1 344 ? -25.969 1.460 14.415 1.00 45.34 344 GLY A N 1
ATOM 2706 C CA . GLY A 1 344 ? -26.516 2.451 15.349 1.00 45.34 344 GLY A CA 1
ATOM 2707 C C . GLY A 1 344 ? -25.509 3.316 16.122 1.00 45.34 344 GLY A C 1
ATOM 2708 O O . GLY A 1 344 ? -25.934 4.290 16.739 1.00 45.34 344 GLY A O 1
ATOM 2709 N N . LYS A 1 345 ? -24.199 3.009 16.125 1.00 42.06 345 LYS A N 1
ATOM 2710 C CA . LYS A 1 345 ? -23.218 3.709 16.995 1.00 42.06 345 LYS A CA 1
ATOM 2711 C C . LYS A 1 345 ? -22.277 4.684 16.285 1.00 42.06 345 LYS A C 1
ATOM 2713 O O . LYS A 1 345 ? -21.709 5.539 16.960 1.00 42.06 345 LYS A O 1
ATOM 2718 N N . LEU A 1 346 ? -22.198 4.670 14.953 1.00 44.53 346 LEU A N 1
ATOM 2719 C CA . LEU A 1 346 ? -21.489 5.723 14.204 1.00 44.53 346 LEU A CA 1
ATOM 2720 C C . LEU A 1 346 ? -22.134 7.112 14.410 1.00 44.53 346 LEU A C 1
ATOM 2722 O O . LEU A 1 346 ? -21.427 8.109 14.493 1.00 44.53 346 LEU A O 1
ATOM 2726 N N . LYS A 1 347 ? -23.457 7.178 14.648 1.00 37.81 347 LYS A N 1
ATOM 2727 C CA . LYS A 1 347 ? -24.155 8.413 15.072 1.00 37.81 347 LYS A CA 1
ATOM 2728 C C . LYS A 1 347 ? -23.777 8.887 16.485 1.00 37.81 347 LYS A C 1
ATOM 2730 O O . LYS A 1 347 ? -23.947 10.061 16.799 1.00 37.81 347 LYS A O 1
ATOM 2735 N N . ALA A 1 348 ? -23.302 7.993 17.353 1.00 34.53 348 ALA A N 1
ATOM 2736 C CA . ALA A 1 348 ? -22.987 8.316 18.743 1.00 34.53 348 ALA A CA 1
ATOM 2737 C C . ALA A 1 348 ? -21.541 8.798 18.921 1.00 34.53 348 ALA A C 1
ATOM 2739 O O . ALA A 1 348 ? -21.306 9.631 19.787 1.00 34.53 348 ALA A O 1
ATOM 2740 N N . ALA A 1 349 ? -20.592 8.363 18.086 1.00 40.47 349 ALA A N 1
ATOM 2741 C CA . ALA A 1 349 ? -19.210 8.854 18.144 1.00 40.47 349 ALA A CA 1
ATOM 2742 C C . ALA A 1 349 ? -19.118 10.370 17.865 1.00 40.47 349 ALA A C 1
ATOM 2744 O O . ALA A 1 349 ? -18.414 11.078 18.579 1.00 40.47 349 ALA A O 1
ATOM 2745 N N . GLY A 1 350 ? -19.933 10.894 16.939 1.00 37.94 350 GLY A N 1
ATOM 2746 C CA . GLY A 1 350 ? -20.060 12.343 16.722 1.00 37.94 350 GLY A CA 1
ATOM 2747 C C . GLY A 1 350 ? -20.691 13.103 17.900 1.00 37.94 350 GLY A C 1
ATOM 2748 O O . GLY A 1 350 ? -20.319 14.239 18.173 1.00 37.94 350 GLY A O 1
ATOM 2749 N N . ASN A 1 351 ? -21.595 12.471 18.661 1.00 33.34 351 ASN A N 1
ATOM 2750 C CA . ASN A 1 351 ? -22.335 13.121 19.754 1.00 33.34 351 ASN A CA 1
ATOM 2751 C C . ASN A 1 351 ? -21.686 12.958 21.144 1.00 33.34 351 ASN A C 1
ATOM 2753 O O . ASN A 1 351 ? -21.845 13.825 22.005 1.00 33.34 351 ASN A O 1
ATOM 2757 N N . VAL A 1 352 ? -20.919 11.891 21.383 1.00 38.62 352 VAL A N 1
ATOM 2758 C CA . VAL A 1 352 ? -20.215 11.653 22.660 1.00 38.62 352 VAL A CA 1
ATOM 2759 C C . VAL A 1 352 ? -19.031 12.618 22.828 1.00 38.62 352 VAL A C 1
ATOM 2761 O O . VAL A 1 352 ? -18.734 13.042 23.949 1.00 38.62 352 VAL A O 1
ATOM 2764 N N . ILE A 1 353 ? -18.416 13.059 21.726 1.00 41.59 353 ILE A N 1
ATOM 2765 C CA . ILE A 1 353 ? -17.322 14.046 21.739 1.00 41.59 353 ILE A CA 1
ATOM 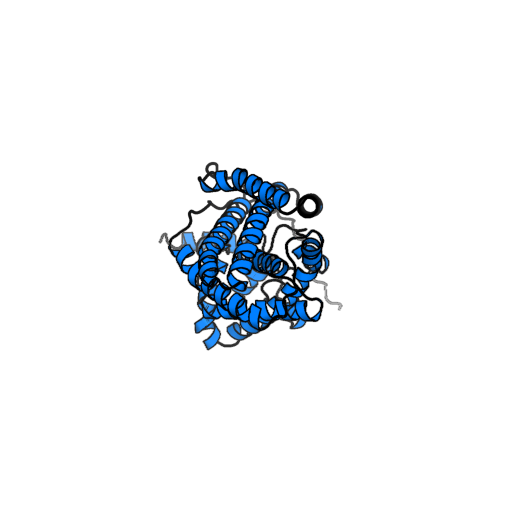2766 C C . ILE A 1 353 ? -17.847 15.463 22.045 1.00 41.59 353 ILE A C 1
ATOM 2768 O O . ILE A 1 353 ? -17.193 16.239 22.746 1.00 41.59 353 ILE A O 1
ATOM 2772 N N . VAL A 1 354 ? -19.073 15.791 21.619 1.00 35.94 354 VAL A N 1
ATOM 2773 C CA . VAL A 1 354 ? -19.736 17.057 21.990 1.00 35.94 354 VAL A CA 1
ATOM 2774 C C . VAL A 1 354 ? -20.109 17.074 23.480 1.00 35.94 354 VAL A C 1
ATOM 2776 O O . VAL A 1 354 ? -19.956 18.101 24.143 1.00 35.94 354 VAL A O 1
ATOM 2779 N N . ALA A 1 355 ? -20.523 15.936 24.048 1.00 33.69 355 ALA A N 1
ATOM 2780 C CA . ALA A 1 355 ? -20.865 15.835 25.469 1.00 33.69 355 ALA A CA 1
ATOM 2781 C C . ALA A 1 355 ? -19.637 15.943 26.398 1.00 33.69 355 ALA A C 1
ATOM 2783 O O . ALA A 1 355 ? -19.710 16.576 27.451 1.00 33.69 355 ALA A O 1
ATOM 2784 N N . THR A 1 356 ? -18.485 15.396 25.997 1.00 33.91 356 THR A N 1
ATOM 2785 C CA . THR A 1 356 ? -17.246 15.451 26.800 1.00 33.91 356 THR A CA 1
ATOM 2786 C C . THR A 1 356 ? -16.553 16.815 26.756 1.00 33.91 356 THR A C 1
ATOM 2788 O O . THR A 1 356 ? -15.933 17.203 27.747 1.00 33.91 356 THR A O 1
ATOM 2791 N N . LYS A 1 357 ? -16.729 17.611 25.689 1.00 33.53 357 LYS A N 1
ATOM 2792 C CA . LYS A 1 357 ? -16.308 19.028 25.682 1.00 33.53 357 LYS A CA 1
ATOM 2793 C C . LYS A 1 357 ? -17.161 19.924 26.591 1.00 33.53 357 LYS A C 1
ATOM 2795 O O . LYS A 1 357 ? -16.656 20.940 27.059 1.00 33.53 357 LYS A O 1
ATOM 2800 N N . ARG A 1 358 ? -18.410 19.548 26.897 1.00 32.81 358 ARG A N 1
ATOM 2801 C CA . ARG A 1 358 ? -19.292 20.316 27.800 1.00 32.81 358 ARG A CA 1
ATOM 2802 C C . ARG A 1 358 ? -19.057 20.051 29.293 1.00 32.81 358 ARG A C 1
ATOM 2804 O O . ARG A 1 358 ? -19.482 20.862 30.104 1.00 32.81 358 ARG A O 1
ATOM 2811 N N . MET A 1 359 ? -18.350 18.979 29.660 1.00 30.62 359 MET A N 1
ATOM 2812 C CA . MET A 1 359 ? -18.030 18.649 31.062 1.00 30.62 359 MET A CA 1
ATOM 2813 C C . MET A 1 359 ? -16.680 19.192 31.564 1.00 30.62 359 MET A C 1
ATOM 2815 O O . MET A 1 359 ? -16.324 18.946 32.707 1.00 30.62 359 MET A O 1
ATOM 2819 N N . LYS A 1 360 ? -15.934 19.959 30.754 1.00 31.64 360 LYS A N 1
ATOM 2820 C CA . LYS A 1 360 ? -14.724 20.687 31.201 1.00 31.64 360 LYS A CA 1
ATOM 2821 C C . LYS A 1 360 ? -14.954 22.188 31.434 1.00 31.64 360 LYS A C 1
ATOM 2823 O O . LYS A 1 360 ? -13.994 22.946 31.500 1.00 31.64 360 LYS A O 1
ATOM 2828 N N . ALA A 1 361 ? -16.213 22.613 31.533 1.00 36.59 361 ALA A N 1
ATOM 2829 C CA . ALA A 1 361 ? -16.601 23.999 31.806 1.00 36.59 361 ALA A CA 1
ATOM 2830 C C . ALA A 1 361 ? -17.408 24.154 33.113 1.00 36.59 361 ALA A C 1
ATOM 2832 O O . ALA A 1 361 ? -18.204 25.084 33.224 1.00 36.59 361 ALA A O 1
ATOM 2833 N N . TYR A 1 362 ? -17.195 23.256 34.080 1.00 31.88 362 TYR A N 1
ATOM 2834 C CA . TYR A 1 362 ? -17.601 23.416 35.479 1.00 31.88 362 TYR A CA 1
ATOM 2835 C C . TYR A 1 362 ? -16.456 23.014 36.398 1.00 31.88 362 TYR A C 1
ATOM 2837 O O . TYR A 1 362 ? -15.827 21.970 36.102 1.00 31.88 362 TYR A O 1
#

Sequence (362 aa):
ALPSRPPTSPPPRELAMSTHDKTAPTSLTGPGHAVGRVMLPIIAGAIAIHSGLDIFLTLAVSIAWNLAYVVLSSPRHDLIPRLKFTCLAWPRDIVVVAMRYFIICNGHHGSPLAWLFLLPLGVFETQTTQWLADWYEGRPMKNLTKHQILKQIPVACTEAFGLSIGFRIFTIAPGGPSASALLHTIWRAPLFDVGLDLGFYTFHRTCHKNRQLYRWIHAEHHTDVAKEYGQLVAHETYSISTIEALSILGSYLIGFELIGVVLPYSLFDMACLVSWAHTVELLGHTELSWSPNGHPMRIIAEWCGLELKGAEHTMHHQKPLSNFSKRLTLFDKIFGTYEPPTAGKLKAAGNVIVATKRMKAY

pLDDT: mean 83.83, std 18.83, range [30.62, 98.25]